Protein AF-A0A7L3Q9Q1-F1 (afdb_monomer)

Structure (mmCIF, N/CA/C/O backbone):
data_AF-A0A7L3Q9Q1-F1
#
_entry.id   AF-A0A7L3Q9Q1-F1
#
loop_
_atom_site.group_PDB
_atom_site.id
_atom_site.type_symbol
_atom_site.label_atom_id
_atom_site.label_alt_id
_atom_site.label_comp_id
_atom_site.label_asym_id
_atom_site.label_entity_id
_atom_site.label_seq_id
_atom_site.pdbx_PDB_ins_code
_atom_site.Cartn_x
_atom_site.Cartn_y
_atom_site.Cartn_z
_atom_site.occupancy
_atom_site.B_iso_or_equiv
_atom_site.auth_seq_id
_atom_site.auth_comp_id
_atom_site.auth_asym_id
_atom_site.auth_atom_id
_atom_site.pdbx_PDB_model_num
ATOM 1 N N . GLU A 1 1 ? 3.505 -30.469 -22.633 1.00 54.91 1 GLU A N 1
ATOM 2 C CA . GLU A 1 1 ? 4.576 -30.545 -21.619 1.00 54.91 1 GLU A CA 1
ATOM 3 C C . GLU A 1 1 ? 4.501 -29.320 -20.709 1.00 54.91 1 GLU A C 1
ATOM 5 O O . GLU A 1 1 ? 3.662 -29.384 -19.833 1.00 54.91 1 GLU A O 1
ATOM 10 N N . GLU A 1 2 ? 5.172 -28.181 -20.941 1.00 52.34 2 GLU A N 1
ATOM 11 C CA . GLU A 1 2 ? 5.102 -27.039 -19.983 1.00 52.34 2 GL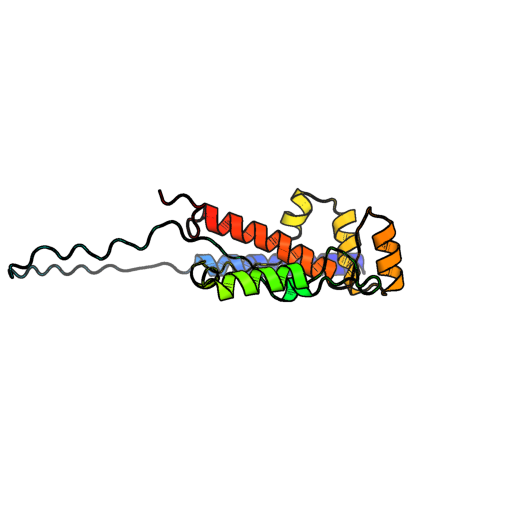U A CA 1
ATOM 12 C C . GLU A 1 2 ? 3.696 -26.405 -19.817 1.00 52.34 2 GLU A C 1
ATOM 14 O O . GLU A 1 2 ? 3.307 -26.066 -18.708 1.00 52.34 2 GLU A O 1
ATOM 19 N N . GLU A 1 3 ? 2.895 -26.280 -20.886 1.00 52.38 3 GLU A N 1
ATOM 20 C CA . GLU A 1 3 ? 1.507 -25.765 -20.787 1.00 52.38 3 GLU A CA 1
ATOM 21 C C . GLU A 1 3 ? 0.514 -26.781 -20.187 1.00 52.38 3 GLU A C 1
ATOM 23 O O . GLU A 1 3 ? -0.592 -26.405 -19.811 1.00 52.38 3 GLU A O 1
ATOM 28 N N . GLU A 1 4 ? 0.879 -28.065 -20.134 1.00 55.25 4 GLU A N 1
ATOM 29 C CA . GLU A 1 4 ? 0.049 -29.103 -19.505 1.00 55.25 4 GLU A CA 1
ATOM 30 C C . GLU A 1 4 ? 0.346 -29.191 -18.003 1.00 55.25 4 GLU A C 1
ATOM 32 O O . GLU A 1 4 ? -0.592 -29.332 -17.230 1.00 55.25 4 GLU A O 1
ATOM 37 N N . GLU A 1 5 ? 1.606 -29.002 -17.589 1.00 54.69 5 GLU A N 1
ATOM 38 C CA . GLU A 1 5 ? 1.981 -28.902 -16.169 1.00 54.69 5 GLU A CA 1
ATOM 39 C C . GLU A 1 5 ? 1.351 -27.673 -15.489 1.00 54.69 5 GLU A C 1
ATOM 41 O O . GLU A 1 5 ? 0.807 -27.804 -14.399 1.00 54.69 5 GLU A O 1
ATOM 46 N N . GLU A 1 6 ? 1.326 -26.499 -16.142 1.00 56.25 6 GLU A N 1
ATOM 47 C CA . GLU A 1 6 ? 0.651 -25.311 -15.575 1.00 56.25 6 GLU A CA 1
ATOM 48 C C . GLU A 1 6 ? -0.871 -25.512 -15.421 1.00 56.25 6 GLU A C 1
ATOM 50 O O . GLU A 1 6 ? -1.484 -24.936 -14.526 1.00 56.25 6 GLU A O 1
ATOM 55 N N . ALA A 1 7 ? -1.495 -26.324 -16.280 1.00 60.50 7 ALA A N 1
ATOM 56 C CA . ALA A 1 7 ? -2.927 -26.611 -16.199 1.00 60.50 7 ALA A CA 1
ATOM 57 C C . ALA A 1 7 ? -3.266 -27.658 -15.123 1.00 60.50 7 ALA A C 1
ATOM 59 O O . ALA A 1 7 ? -4.372 -27.630 -14.585 1.00 60.50 7 ALA A O 1
ATOM 60 N N . GLU A 1 8 ? -2.340 -28.573 -14.824 1.00 62.03 8 GLU A N 1
ATOM 61 C CA . GLU A 1 8 ? -2.473 -29.531 -13.723 1.00 62.03 8 GLU A CA 1
ATOM 62 C C . GLU A 1 8 ? -2.277 -28.840 -12.363 1.00 62.03 8 GLU A C 1
ATOM 64 O O . GLU A 1 8 ? -3.083 -29.064 -11.464 1.00 62.03 8 GLU A O 1
ATOM 69 N N . GLU A 1 9 ? -1.310 -27.921 -12.237 1.00 59.72 9 GLU A N 1
ATOM 70 C CA . GLU A 1 9 ? -1.117 -27.133 -11.007 1.00 59.72 9 GLU A CA 1
ATOM 71 C C . GLU A 1 9 ? -2.324 -26.224 -10.693 1.00 59.72 9 GLU A C 1
ATOM 73 O O . GLU A 1 9 ? -2.758 -26.165 -9.544 1.00 59.72 9 GLU A O 1
ATOM 78 N N . GLU A 1 10 ? -2.927 -25.560 -11.694 1.00 62.44 10 GLU A N 1
ATOM 79 C CA . GLU A 1 10 ? -4.137 -24.746 -11.460 1.00 62.44 10 GLU A CA 1
ATOM 80 C C . GLU A 1 10 ? -5.362 -25.598 -11.069 1.00 62.44 10 GLU A C 1
ATOM 82 O O . GLU A 1 10 ? -6.242 -25.109 -10.361 1.00 62.44 10 GLU A O 1
ATOM 87 N N . ALA A 1 11 ? -5.432 -26.864 -11.495 1.00 64.44 11 ALA A N 1
ATOM 88 C CA . ALA A 1 11 ? -6.526 -27.765 -11.129 1.00 64.44 11 ALA A CA 1
ATOM 89 C C . ALA A 1 11 ? -6.383 -28.315 -9.699 1.00 64.44 11 ALA A C 1
ATOM 91 O O . ALA A 1 11 ? -7.389 -28.452 -9.004 1.00 64.44 11 ALA A O 1
ATOM 92 N N . GLU A 1 12 ? -5.154 -28.593 -9.251 1.00 64.25 12 GLU A N 1
ATOM 93 C CA . GLU A 1 12 ? -4.881 -29.014 -7.870 1.00 64.25 12 GLU A CA 1
ATOM 94 C C . GLU A 1 12 ? -5.157 -27.878 -6.866 1.00 64.25 12 GLU A C 1
ATOM 96 O O . GLU A 1 12 ? -5.745 -28.125 -5.812 1.00 64.25 12 GLU A O 1
ATOM 101 N N . GLU A 1 13 ? -4.830 -26.622 -7.210 1.00 60.69 13 GLU A N 1
ATOM 102 C CA . GLU A 1 13 ? -5.155 -25.458 -6.366 1.00 60.69 13 GLU A CA 1
ATOM 103 C C . GLU A 1 13 ? -6.677 -25.216 -6.246 1.00 60.69 13 GLU A C 1
ATOM 105 O O . GLU A 1 13 ? -7.153 -24.832 -5.175 1.00 60.69 13 GLU A O 1
ATOM 110 N N . GLU A 1 14 ? -7.464 -25.464 -7.305 1.00 65.00 14 GLU A N 1
ATOM 111 C CA . GLU A 1 14 ? -8.933 -25.339 -7.251 1.00 65.00 14 GLU A CA 1
ATOM 112 C C . GLU A 1 14 ? -9.607 -26.457 -6.426 1.00 65.00 14 GLU A C 1
ATOM 114 O O . GLU A 1 14 ? -10.646 -26.205 -5.807 1.00 65.00 14 GLU A O 1
ATOM 119 N N . GLU A 1 15 ? -9.043 -27.673 -6.382 1.00 63.41 15 GLU A N 1
ATOM 120 C CA . GLU A 1 15 ? -9.563 -28.762 -5.536 1.00 63.41 15 GLU A CA 1
ATOM 121 C C . GLU A 1 15 ? -9.271 -28.530 -4.042 1.00 63.41 15 GLU A C 1
ATOM 123 O O . GLU A 1 15 ? -10.173 -28.724 -3.223 1.00 63.41 15 GLU A O 1
ATOM 128 N N . GLU A 1 16 ? -8.076 -28.045 -3.674 1.00 58.22 16 GLU A N 1
ATOM 129 C CA . GLU A 1 16 ? -7.751 -27.738 -2.268 1.00 58.22 16 GLU A CA 1
ATOM 130 C C . GLU A 1 16 ? -8.627 -26.605 -1.695 1.00 58.22 16 GLU A C 1
ATOM 132 O O . GLU A 1 16 ? -9.096 -26.707 -0.557 1.00 58.22 16 GLU A O 1
ATOM 137 N N . GLU A 1 17 ? -8.919 -25.550 -2.475 1.00 56.47 17 GLU A N 1
ATOM 138 C CA . GLU A 1 17 ? -9.818 -24.470 -2.028 1.00 56.47 17 GLU A CA 1
ATOM 139 C C . GLU A 1 17 ? -11.265 -24.966 -1.812 1.00 56.47 17 GLU A C 1
ATOM 141 O O . GLU A 1 17 ? -11.968 -24.462 -0.932 1.00 56.47 17 GLU A O 1
ATOM 146 N N . ALA A 1 18 ? -11.719 -25.974 -2.566 1.00 58.91 18 ALA A N 1
ATOM 147 C CA . ALA A 1 18 ? -13.069 -26.525 -2.435 1.00 58.91 18 ALA A CA 1
ATOM 148 C C . ALA A 1 18 ? -13.242 -27.427 -1.197 1.00 58.91 18 ALA A C 1
ATOM 150 O O . ALA A 1 18 ? -14.331 -27.464 -0.613 1.00 58.91 18 ALA A O 1
ATOM 151 N N . GLU A 1 19 ? -12.193 -28.142 -0.779 1.00 57.75 19 GLU A N 1
ATOM 152 C CA . GLU A 1 19 ? -12.223 -28.976 0.430 1.00 57.75 19 GLU A CA 1
ATOM 153 C C . GLU A 1 19 ? -12.215 -28.129 1.716 1.00 57.75 19 GLU A C 1
ATOM 155 O O . GLU A 1 19 ? -12.945 -28.443 2.661 1.00 57.75 19 GLU A O 1
ATOM 160 N N . GLU A 1 20 ? -11.482 -27.008 1.741 1.00 55.03 20 GLU A N 1
ATOM 161 C CA . GLU A 1 20 ? -11.424 -26.112 2.909 1.00 55.03 20 GLU A CA 1
ATOM 162 C C . GLU A 1 20 ? -12.766 -25.385 3.157 1.00 55.03 20 GLU A C 1
ATOM 164 O O . GLU A 1 20 ? -13.171 -25.192 4.308 1.00 55.03 20 GLU A O 1
ATOM 169 N N . GLU A 1 21 ? -13.513 -25.040 2.097 1.00 55.50 21 GLU A N 1
ATOM 170 C CA . GLU A 1 21 ? -14.856 -24.450 2.227 1.00 55.50 21 GLU A CA 1
ATOM 171 C C . GLU A 1 21 ? -15.916 -25.465 2.700 1.00 55.50 21 GLU A C 1
ATOM 173 O O . GLU A 1 21 ? -16.872 -25.082 3.378 1.00 55.50 21 GLU A O 1
ATOM 178 N N . ALA A 1 22 ? -15.743 -26.762 2.416 1.00 52.84 22 ALA A N 1
ATOM 179 C CA . ALA A 1 22 ? -16.680 -27.805 2.838 1.00 52.84 22 ALA A CA 1
ATOM 180 C C . ALA A 1 22 ? -16.571 -28.144 4.338 1.00 52.84 22 ALA A C 1
ATOM 182 O O . ALA A 1 22 ? -17.584 -28.447 4.974 1.00 52.84 22 ALA A O 1
ATOM 183 N N . GLU A 1 23 ? -15.373 -28.062 4.930 1.00 53.94 23 GLU A N 1
ATOM 184 C CA . GLU A 1 23 ? -15.179 -28.333 6.364 1.00 53.94 23 GLU A CA 1
ATOM 185 C C . GLU A 1 23 ? -15.664 -27.188 7.273 1.00 53.94 23 GLU A C 1
ATOM 187 O O . GLU A 1 23 ? -16.008 -27.420 8.436 1.00 53.94 23 GLU A O 1
ATOM 192 N N . ALA A 1 24 ? -15.766 -25.960 6.753 1.00 52.44 24 ALA A N 1
ATOM 193 C CA . ALA A 1 24 ? -16.231 -24.796 7.513 1.00 52.44 24 ALA A CA 1
ATOM 194 C C . ALA A 1 24 ? -17.754 -24.782 7.771 1.00 52.44 24 ALA A C 1
ATOM 196 O O . ALA A 1 24 ? -18.213 -24.139 8.717 1.00 52.44 24 ALA A O 1
ATOM 197 N N . GLU A 1 25 ? -18.538 -25.506 6.968 1.00 50.94 25 GLU A N 1
ATOM 198 C CA . GLU A 1 25 ? -20.011 -25.505 7.013 1.00 50.94 25 GLU A CA 1
ATOM 199 C C . GLU A 1 25 ? -20.600 -26.600 7.936 1.00 50.94 25 GLU A C 1
ATOM 201 O O . GLU A 1 25 ? -21.803 -26.619 8.187 1.00 50.94 25 GLU A O 1
ATOM 206 N N . ALA A 1 26 ? -19.779 -27.506 8.486 1.00 47.81 26 ALA A N 1
ATOM 207 C CA . ALA A 1 26 ? -20.247 -28.689 9.228 1.00 47.81 26 ALA A CA 1
ATOM 208 C C . ALA A 1 26 ? -20.350 -28.521 10.764 1.00 47.81 26 ALA A C 1
ATOM 210 O O . ALA A 1 26 ? -20.582 -29.496 11.480 1.00 47.81 26 ALA A O 1
ATOM 211 N N . GLY A 1 27 ? -20.155 -27.313 11.300 1.00 44.53 27 GLY A N 1
ATOM 212 C CA . GLY A 1 27 ? -19.973 -27.079 12.739 1.00 44.53 27 GLY A CA 1
ATOM 213 C C . GLY A 1 27 ? -21.105 -26.336 13.450 1.00 44.53 27 GLY A C 1
ATOM 214 O O . GLY A 1 27 ? -20.824 -25.329 14.095 1.00 44.53 27 GLY A O 1
ATOM 215 N N . VAL A 1 28 ? -22.359 -26.791 13.363 1.00 48.16 28 VAL A N 1
ATOM 216 C CA . VAL A 1 28 ? -23.460 -26.273 14.204 1.00 48.16 28 VAL A CA 1
ATOM 217 C C . VAL A 1 28 ? -24.454 -27.392 14.506 1.00 48.16 28 VAL A C 1
ATOM 219 O O . VAL A 1 28 ? -25.124 -27.777 13.566 1.00 48.16 28 VAL A O 1
ATOM 222 N N . GLU A 1 29 ? -24.562 -27.853 15.764 1.00 42.81 29 GLU A N 1
ATOM 223 C CA . GLU A 1 29 ? -25.765 -28.447 16.414 1.00 42.81 29 GLU A CA 1
ATOM 224 C C . GLU A 1 29 ? -25.537 -28.476 17.960 1.00 42.81 29 GLU A C 1
ATOM 226 O O . GLU A 1 29 ? -24.513 -28.998 18.401 1.00 42.81 29 GLU A O 1
ATOM 231 N N . GLU A 1 30 ? -26.296 -27.689 18.756 1.00 44.94 30 GLU A N 1
ATOM 232 C CA . GLU A 1 30 ? -27.362 -28.091 19.737 1.00 44.94 30 GLU A CA 1
ATOM 233 C C . GLU A 1 30 ? -26.798 -28.043 21.206 1.00 44.94 30 GLU A C 1
ATOM 235 O O . GLU A 1 30 ? -25.601 -28.250 21.382 1.00 44.94 30 GLU A O 1
ATOM 240 N N . GLU A 1 31 ? -27.448 -27.673 22.328 1.00 37.41 31 GLU A N 1
ATOM 241 C CA . GLU A 1 31 ? -28.850 -27.654 22.801 1.00 37.41 31 GLU A CA 1
ATOM 242 C C . GLU A 1 31 ? -29.084 -26.560 23.888 1.00 37.41 31 GLU A C 1
ATOM 244 O O . GLU A 1 31 ? -28.149 -26.097 24.552 1.00 37.41 31 GLU A O 1
ATOM 249 N N . ASP A 1 32 ? -30.361 -26.201 24.071 1.00 38.47 32 ASP A N 1
ATOM 250 C CA . ASP A 1 32 ? -30.972 -25.386 25.135 1.00 38.47 32 ASP A CA 1
ATOM 251 C C . ASP A 1 32 ? -30.984 -26.073 26.520 1.00 38.47 32 ASP A C 1
ATOM 253 O O . ASP A 1 32 ? -31.128 -27.287 26.598 1.00 38.47 32 ASP A O 1
ATOM 257 N N . GLU A 1 33 ? -30.984 -25.297 27.615 1.00 37.56 33 GLU A N 1
ATOM 258 C CA . GLU A 1 33 ? -31.681 -25.665 28.865 1.00 37.56 33 GLU A CA 1
ATOM 259 C C . GLU A 1 33 ? -32.013 -24.396 29.686 1.00 37.56 33 GLU A C 1
ATOM 261 O O . GLU A 1 33 ? -31.139 -23.605 30.052 1.00 37.56 33 GLU A O 1
ATOM 266 N N . GLU A 1 34 ? -33.313 -24.183 29.903 1.00 42.31 34 GLU A N 1
ATOM 267 C CA . GLU A 1 34 ? -33.919 -23.136 30.731 1.00 42.31 34 GLU A CA 1
ATOM 268 C C . GLU A 1 34 ? -33.867 -23.543 32.213 1.00 42.31 34 GLU A C 1
ATOM 270 O O . GLU A 1 34 ? -34.187 -24.683 32.536 1.00 42.31 34 GLU A O 1
ATOM 275 N N . ASP A 1 35 ? -33.568 -22.608 33.119 1.00 31.91 35 ASP A N 1
ATOM 276 C CA . ASP A 1 35 ? -33.953 -22.736 34.529 1.00 31.91 35 ASP A CA 1
ATOM 277 C C . ASP A 1 35 ? -34.412 -21.369 35.061 1.00 31.91 35 ASP A C 1
ATOM 279 O O . ASP A 1 35 ? -33.643 -20.409 35.187 1.00 31.91 35 ASP A O 1
ATOM 283 N N . GLU A 1 36 ? -35.715 -21.291 35.325 1.00 46.56 36 GLU A N 1
ATOM 284 C CA . GLU A 1 36 ? -36.396 -20.208 36.025 1.00 46.56 36 GLU A CA 1
ATOM 285 C C . GLU A 1 36 ? -36.238 -20.410 37.540 1.00 46.56 36 GLU A C 1
ATOM 287 O O . GLU A 1 36 ? -36.781 -21.366 38.085 1.00 46.56 36 GLU A O 1
ATOM 292 N N . GLU A 1 37 ? -35.605 -19.476 38.255 1.00 40.47 37 GLU A N 1
ATOM 293 C CA . GLU A 1 37 ? -35.893 -19.285 39.684 1.00 40.47 37 GLU A CA 1
ATOM 294 C C . GLU A 1 37 ? -36.004 -17.791 40.031 1.00 40.47 37 GLU A C 1
ATOM 296 O O . GLU A 1 37 ? -35.035 -17.029 40.002 1.00 40.47 37 GLU A O 1
ATOM 301 N N . GLU A 1 38 ? -37.227 -17.374 40.374 1.00 45.38 38 GLU A N 1
ATOM 302 C CA . GLU A 1 38 ? -37.538 -16.100 41.022 1.00 45.38 38 GLU A CA 1
ATOM 303 C C . GLU A 1 38 ? -37.196 -16.170 42.521 1.00 45.38 38 GLU A C 1
ATOM 305 O O . GLU A 1 38 ? -37.719 -17.024 43.238 1.00 45.38 38 GLU A O 1
ATOM 310 N N . LEU A 1 39 ? -36.408 -15.217 43.035 1.00 40.84 39 LEU A N 1
ATOM 311 C CA . LEU A 1 39 ? -36.375 -14.905 44.468 1.00 40.84 39 LEU A CA 1
ATOM 312 C C . LEU A 1 39 ? -36.404 -13.391 44.716 1.00 40.84 39 LEU A C 1
ATOM 314 O O . LEU A 1 39 ? -35.680 -12.601 44.112 1.00 40.84 39 LEU A O 1
ATOM 318 N N . GLU A 1 40 ? -37.299 -13.019 45.625 1.00 43.06 40 GLU A N 1
ATOM 319 C CA . GLU A 1 40 ? -37.734 -11.672 45.979 1.00 43.06 40 GLU A CA 1
ATOM 320 C C . GLU A 1 40 ? -36.670 -10.839 46.732 1.00 43.06 40 GLU A C 1
ATOM 322 O O . GLU A 1 40 ? -36.051 -11.313 47.680 1.00 43.06 40 GLU A O 1
ATOM 327 N N . GLY A 1 41 ? -36.583 -9.544 46.392 1.00 39.03 41 GLY A N 1
ATOM 328 C CA . GLY A 1 41 ? -36.437 -8.434 47.348 1.00 39.03 41 GLY A CA 1
ATOM 329 C C . GLY A 1 41 ? -35.044 -8.037 47.869 1.00 39.03 41 GLY A C 1
ATOM 330 O O . GLY A 1 41 ? -34.564 -8.600 48.843 1.00 39.03 41 GLY A O 1
ATOM 331 N N . ASP A 1 42 ? -34.514 -6.907 47.380 1.00 35.16 42 ASP A N 1
ATOM 332 C CA . ASP A 1 42 ? -33.993 -5.841 48.258 1.00 35.16 42 ASP A CA 1
ATOM 333 C C . ASP A 1 42 ? -34.055 -4.471 47.548 1.00 35.16 42 ASP A C 1
ATOM 335 O O . ASP A 1 42 ? -33.843 -4.349 46.341 1.00 35.16 42 ASP A O 1
ATOM 339 N N . GLY A 1 43 ? -34.423 -3.431 48.292 1.00 44.81 43 GLY A N 1
ATOM 340 C CA . GLY A 1 43 ? -34.764 -2.103 47.787 1.00 44.81 43 GLY A CA 1
ATOM 341 C C . GLY A 1 43 ? -33.555 -1.227 47.464 1.00 44.81 43 GLY A C 1
ATOM 342 O O . GLY A 1 43 ? -33.307 -0.248 48.168 1.00 44.81 43 GLY A O 1
ATOM 343 N N . ASN A 1 44 ? -32.860 -1.510 46.363 1.00 47.50 44 ASN A N 1
ATOM 344 C CA . ASN A 1 44 ? -31.900 -0.586 45.752 1.00 47.50 44 ASN A CA 1
ATOM 345 C C . ASN A 1 44 ? -32.509 -0.015 44.450 1.00 47.50 44 ASN A C 1
ATOM 347 O O . ASN A 1 44 ? -33.091 -0.789 43.685 1.00 47.50 44 ASN A O 1
ATOM 351 N N . PRO A 1 45 ? -32.449 1.306 44.162 1.00 54.38 45 PRO A N 1
ATOM 352 C CA . PRO A 1 45 ? -32.806 1.814 42.835 1.00 54.38 45 PRO A CA 1
ATOM 353 C C . PRO A 1 45 ? -32.035 1.026 41.769 1.00 54.38 45 PRO A C 1
ATOM 355 O O . PRO A 1 45 ? -30.874 0.698 42.017 1.00 54.38 45 PRO A O 1
ATOM 358 N N . PRO A 1 46 ? -32.645 0.706 40.611 1.00 50.91 46 PRO A N 1
ATOM 359 C CA . PRO A 1 46 ? -31.958 -0.047 39.575 1.00 50.91 46 PRO A CA 1
ATOM 360 C C . PRO A 1 46 ? -30.685 0.711 39.213 1.00 50.91 46 PRO A C 1
ATOM 362 O O . PRO A 1 46 ? -30.744 1.818 38.672 1.00 50.91 46 PRO A O 1
ATOM 365 N N . GLU A 1 47 ? -29.537 0.129 39.557 1.00 56.28 47 GLU A N 1
ATOM 366 C CA . GLU A 1 47 ? -28.273 0.488 38.942 1.00 56.28 47 GLU A CA 1
ATOM 367 C C . GLU A 1 47 ? -28.488 0.211 37.463 1.00 56.28 47 GLU A C 1
ATOM 369 O O . GLU A 1 47 ? -28.538 -0.936 37.020 1.00 56.28 47 GLU A O 1
ATOM 374 N N . THR A 1 48 ? -28.750 1.272 36.704 1.00 56.88 48 THR A N 1
ATOM 375 C CA . THR A 1 48 ? -28.785 1.184 35.253 1.00 56.88 48 THR A CA 1
ATOM 376 C C . THR A 1 48 ? -27.494 0.483 34.846 1.00 56.88 48 THR A C 1
ATOM 378 O O . THR A 1 48 ? -26.430 0.961 35.266 1.00 56.88 48 THR A O 1
ATOM 381 N N . PRO A 1 49 ? -27.551 -0.628 34.084 1.00 69.56 49 PRO A N 1
ATOM 382 C CA . PRO A 1 49 ? -26.337 -1.236 33.570 1.00 69.56 49 PRO A CA 1
ATOM 383 C C . PRO A 1 49 ? -25.504 -0.124 32.931 1.00 69.56 49 PRO A C 1
ATOM 385 O O . PRO A 1 49 ? -26.102 0.763 32.306 1.00 69.56 49 PRO A O 1
ATOM 388 N N . PRO A 1 50 ? -24.171 -0.110 33.124 1.00 60.38 50 PRO A N 1
ATOM 389 C CA . PRO A 1 50 ? -23.333 0.905 32.507 1.00 60.38 50 PRO A CA 1
ATOM 390 C C . PRO A 1 50 ? -23.718 0.964 31.035 1.00 60.38 50 PRO A C 1
ATOM 392 O O . PRO A 1 50 ? -23.719 -0.074 30.364 1.00 60.38 50 PRO A O 1
ATOM 395 N N . GLU A 1 51 ? -24.145 2.145 30.574 1.00 50.97 51 GLU A N 1
ATOM 396 C CA . GLU A 1 51 ? -24.543 2.324 29.182 1.00 50.97 51 GLU A CA 1
ATOM 397 C C . GLU A 1 51 ? -23.472 1.678 28.299 1.00 50.97 51 GLU A C 1
ATOM 399 O O . GLU A 1 51 ? -22.273 1.862 28.565 1.00 50.97 51 GLU A O 1
ATOM 404 N N . PRO A 1 52 ? -23.865 0.876 27.289 1.00 57.16 52 PRO A N 1
ATOM 405 C CA . PRO A 1 52 ? -22.892 0.253 26.415 1.00 57.16 52 PRO A CA 1
ATOM 406 C C . PRO A 1 52 ? -21.973 1.360 25.889 1.00 57.16 52 PRO A C 1
ATOM 408 O O . PRO A 1 52 ? -22.474 2.419 25.495 1.00 57.16 52 PRO A O 1
ATOM 411 N N . PRO A 1 53 ? -20.643 1.155 25.911 1.00 53.03 53 PRO A N 1
ATOM 412 C CA . PRO A 1 53 ? -19.700 2.188 25.515 1.00 53.03 53 PRO A CA 1
ATOM 413 C C . PRO A 1 53 ? -20.107 2.740 24.144 1.00 53.03 53 PRO A C 1
ATOM 415 O O . PRO A 1 53 ? -20.582 1.964 23.306 1.00 53.03 53 PRO A O 1
ATOM 418 N N . PRO A 1 54 ? -19.954 4.058 23.912 1.00 54.94 54 PRO A N 1
ATOM 419 C CA . PRO A 1 54 ? -20.519 4.727 22.749 1.00 54.94 54 PRO A CA 1
ATOM 420 C C . PRO A 1 54 ? -20.200 3.947 21.473 1.00 54.94 54 PRO A C 1
ATOM 422 O O . PRO A 1 54 ? -19.046 3.610 21.197 1.00 54.94 54 PRO A O 1
ATOM 425 N N . ARG A 1 55 ? -21.259 3.644 20.715 1.00 58.03 55 ARG A N 1
ATOM 426 C CA . ARG A 1 55 ? -21.286 2.726 19.560 1.00 58.03 55 ARG A CA 1
ATOM 427 C C . ARG A 1 55 ? -20.452 3.196 18.357 1.00 58.03 55 ARG A C 1
ATOM 429 O O . ARG A 1 55 ? -20.397 2.525 17.335 1.00 58.03 55 ARG A O 1
ATOM 436 N N . SER A 1 56 ? -19.775 4.333 18.472 1.00 61.09 56 SER A N 1
ATOM 437 C CA . SER A 1 56 ? -18.905 4.928 17.462 1.00 61.09 56 SER A CA 1
ATOM 438 C C . SER A 1 56 ? -17.435 4.702 17.825 1.00 61.09 56 SER A C 1
ATOM 440 O O . SER 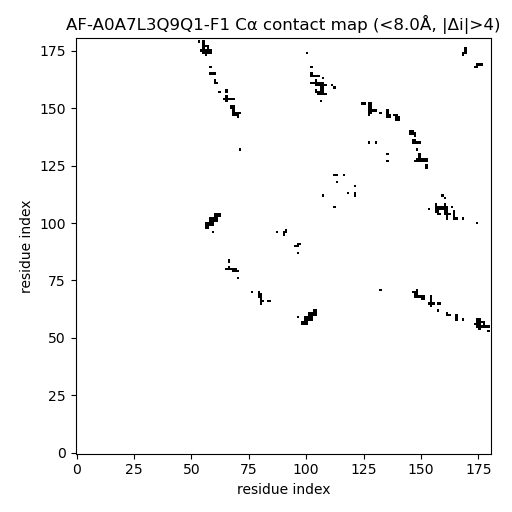A 1 56 ? -16.747 5.600 18.317 1.00 61.09 56 SER A O 1
ATOM 442 N N . ARG A 1 57 ? -16.936 3.483 17.599 1.00 80.56 57 ARG A N 1
ATOM 443 C CA . ARG A 1 57 ? -15.491 3.211 17.639 1.00 80.56 57 ARG A CA 1
ATOM 444 C C . ARG A 1 57 ? -14.879 3.651 16.317 1.00 80.56 57 ARG A C 1
ATOM 446 O O . ARG A 1 57 ? -15.397 3.281 15.275 1.00 80.56 57 ARG A O 1
ATOM 453 N N . VAL A 1 58 ? -13.793 4.421 16.353 1.00 91.19 58 VAL A N 1
ATOM 454 C CA . VAL A 1 58 ? -13.013 4.781 15.156 1.00 91.19 58 VAL A CA 1
ATOM 455 C C . VAL A 1 58 ? -12.033 3.651 14.854 1.00 91.19 58 VAL A C 1
ATOM 457 O O . VAL A 1 58 ? -11.345 3.184 15.757 1.00 91.19 58 VAL A O 1
ATOM 460 N N . GLY A 1 59 ? -11.957 3.209 13.602 1.00 93.31 59 GLY A N 1
ATOM 461 C CA . GLY A 1 59 ? -11.012 2.186 13.161 1.00 93.31 59 GLY A CA 1
ATOM 462 C C . GLY A 1 59 ? -9.645 2.792 12.853 1.00 93.31 59 GLY A C 1
ATOM 463 O O . GLY A 1 59 ? -9.564 3.849 12.229 1.00 93.31 59 GLY A O 1
ATOM 464 N N . LEU A 1 60 ? -8.568 2.122 13.259 1.00 95.50 60 LEU A N 1
ATOM 465 C CA . LEU A 1 60 ? -7.198 2.491 12.909 1.00 95.50 60 LEU A CA 1
ATOM 466 C C . LEU A 1 60 ? -6.544 1.360 12.117 1.00 95.50 60 LEU A C 1
ATOM 468 O O . LEU A 1 60 ? -6.275 0.289 12.658 1.00 95.50 60 LEU A O 1
ATOM 472 N N . VAL A 1 61 ? -6.262 1.625 10.842 1.00 96.69 61 VAL A N 1
ATOM 473 C CA . VAL A 1 61 ? -5.499 0.728 9.968 1.00 96.69 61 VAL A CA 1
ATOM 474 C C . VAL A 1 61 ? -4.055 1.195 9.920 1.00 96.69 61 VAL A C 1
ATOM 476 O O . VAL A 1 61 ? -3.775 2.333 9.545 1.00 96.69 61 VAL A O 1
ATOM 479 N N . TYR A 1 62 ? -3.136 0.305 10.270 1.00 96.06 62 TYR A N 1
ATOM 480 C CA . TYR A 1 62 ? -1.703 0.546 10.171 1.00 96.06 62 TYR A CA 1
ATOM 481 C C . TYR A 1 62 ? -0.951 -0.787 10.128 1.00 96.06 62 TYR A C 1
ATOM 483 O O . TYR A 1 62 ? -1.329 -1.736 10.813 1.00 96.06 62 TYR A O 1
ATOM 491 N N . ASP A 1 63 ? 0.127 -0.842 9.347 1.00 96.44 63 ASP A N 1
ATOM 492 C CA . ASP A 1 63 ? 1.091 -1.943 9.353 1.00 96.44 63 ASP A CA 1
ATOM 493 C C . ASP A 1 63 ? 2.502 -1.371 9.154 1.00 96.44 63 ASP A C 1
ATOM 495 O O . ASP A 1 63 ? 2.707 -0.618 8.197 1.00 96.44 63 ASP A O 1
ATOM 499 N N . PRO A 1 64 ? 3.482 -1.716 10.011 1.00 95.75 64 PRO A N 1
ATOM 500 C CA . PRO A 1 64 ? 4.856 -1.228 9.885 1.00 95.75 64 PRO A CA 1
ATOM 501 C C . PRO A 1 64 ? 5.497 -1.489 8.517 1.00 95.75 64 PRO A C 1
ATOM 503 O O . PRO A 1 64 ? 6.318 -0.693 8.067 1.00 95.75 64 PRO A O 1
ATOM 506 N N . ARG A 1 65 ? 5.098 -2.554 7.809 1.00 96.56 65 ARG A N 1
ATOM 507 C CA . ARG A 1 65 ? 5.602 -2.867 6.461 1.00 96.56 65 ARG A CA 1
ATOM 508 C C . ARG A 1 65 ? 5.237 -1.793 5.438 1.00 96.56 65 ARG A C 1
ATOM 510 O O . ARG A 1 65 ? 5.894 -1.680 4.409 1.00 96.56 65 ARG A O 1
ATOM 517 N N . MET A 1 66 ? 4.220 -0.964 5.694 1.00 95.88 66 MET A N 1
ATOM 518 C CA . MET A 1 66 ? 3.905 0.189 4.838 1.00 95.88 66 MET A CA 1
ATOM 519 C C . MET A 1 66 ? 5.038 1.234 4.829 1.00 95.88 66 MET A C 1
ATOM 521 O O . MET A 1 66 ? 5.156 1.993 3.872 1.00 95.88 66 MET A O 1
ATOM 525 N N . GLU A 1 67 ? 5.912 1.241 5.842 1.00 96.12 67 GLU A N 1
ATOM 526 C CA . GLU A 1 67 ? 7.078 2.131 5.942 1.00 96.12 67 GLU A CA 1
ATOM 527 C C . GLU A 1 67 ? 8.305 1.643 5.148 1.00 96.12 67 GLU A C 1
ATOM 529 O O . GLU A 1 67 ? 9.371 2.273 5.165 1.00 96.12 67 GLU A O 1
ATOM 534 N N . GLU A 1 68 ? 8.197 0.509 4.456 1.00 96.44 68 GLU A N 1
ATOM 535 C CA . GLU A 1 68 ? 9.270 -0.039 3.622 1.00 96.44 68 GLU A CA 1
ATOM 536 C C . GLU A 1 68 ? 9.304 0.574 2.212 1.00 96.44 68 GLU A C 1
ATOM 538 O O . GLU A 1 68 ? 10.291 0.416 1.486 1.00 96.44 68 GLU A O 1
ATOM 543 N N . HIS A 1 69 ? 8.278 1.343 1.826 1.00 95.88 69 HIS A N 1
ATOM 544 C CA . HIS A 1 69 ? 8.319 2.152 0.612 1.00 95.88 69 HIS A CA 1
ATOM 545 C C . HIS A 1 69 ? 9.212 3.379 0.830 1.00 95.88 69 HIS A C 1
ATOM 547 O O . HIS A 1 69 ? 8.814 4.336 1.489 1.00 95.88 69 HIS A O 1
ATOM 553 N N . ARG A 1 70 ? 10.454 3.328 0.329 1.00 93.75 70 ARG A N 1
ATOM 554 C CA . ARG A 1 70 ? 11.468 4.370 0.559 1.00 93.75 70 ARG A CA 1
ATOM 555 C C . ARG A 1 70 ? 12.137 4.799 -0.732 1.00 93.75 70 ARG A C 1
ATOM 557 O O . ARG A 1 70 ? 12.528 3.960 -1.543 1.00 93.75 70 ARG A O 1
ATOM 564 N N . ASN A 1 71 ? 12.342 6.100 -0.887 1.00 93.19 71 ASN A N 1
ATOM 565 C CA . ASN A 1 71 ? 13.140 6.626 -1.982 1.00 93.19 71 ASN A CA 1
ATOM 566 C C . ASN A 1 71 ? 14.634 6.413 -1.684 1.00 93.19 71 ASN A C 1
ATOM 568 O O . ASN A 1 71 ? 15.147 6.887 -0.673 1.00 93.19 71 ASN A O 1
ATOM 572 N N . THR A 1 72 ? 15.331 5.677 -2.552 1.00 88.38 72 THR A N 1
ATOM 573 C CA . THR A 1 72 ? 16.754 5.332 -2.377 1.00 88.38 72 THR A CA 1
ATOM 574 C C . THR A 1 72 ? 17.708 6.256 -3.133 1.00 88.38 72 THR A C 1
ATOM 576 O O . THR A 1 72 ? 18.921 6.117 -2.995 1.00 88.38 72 THR A O 1
ATOM 579 N N . TRP A 1 73 ? 17.193 7.199 -3.928 1.00 88.12 73 TRP A N 1
ATOM 580 C CA . TRP A 1 73 ? 18.005 8.087 -4.771 1.00 88.12 73 TRP A CA 1
ATOM 581 C C . TRP A 1 73 ? 17.752 9.581 -4.548 1.00 88.12 73 TRP A C 1
ATOM 583 O O . TRP A 1 73 ? 18.533 10.393 -5.038 1.00 88.12 73 TRP A O 1
ATOM 593 N N . ASP A 1 74 ? 16.688 9.947 -3.836 1.00 89.31 74 ASP A N 1
ATOM 594 C CA . ASP A 1 74 ? 16.383 11.317 -3.429 1.00 89.31 74 ASP A CA 1
ATOM 595 C C . ASP A 1 74 ? 15.875 11.330 -1.981 1.00 89.31 74 ASP A C 1
ATOM 597 O O . ASP A 1 74 ? 14.746 10.935 -1.688 1.00 89.31 74 ASP A O 1
ATOM 601 N N . SER A 1 75 ? 16.734 11.781 -1.067 1.00 87.00 75 SER A N 1
ATOM 602 C CA . SER A 1 75 ? 16.437 11.875 0.364 1.00 87.00 75 SER A CA 1
ATOM 603 C C . SER A 1 75 ? 15.577 13.084 0.735 1.00 87.00 75 SER A C 1
ATOM 605 O O . SER A 1 75 ? 15.107 13.164 1.869 1.00 87.00 75 SER A O 1
ATOM 607 N N . GLN A 1 76 ? 15.378 14.025 -0.191 1.00 88.69 76 GLN A N 1
ATOM 608 C CA . GLN A 1 76 ? 14.567 15.227 0.011 1.00 88.69 76 GLN A CA 1
ATOM 609 C C . GLN A 1 76 ? 13.164 15.083 -0.583 1.00 88.69 76 GLN A C 1
ATOM 611 O O . GLN A 1 76 ? 12.383 16.038 -0.564 1.00 88.69 76 GLN A O 1
ATOM 616 N N . HIS A 1 77 ? 12.832 13.895 -1.091 1.00 89.50 77 HIS A N 1
ATOM 617 C CA . HIS A 1 77 ? 11.526 13.616 -1.651 1.00 89.50 77 HIS A CA 1
ATOM 618 C C . HIS A 1 77 ? 10.422 13.865 -0.599 1.00 89.50 77 HIS A C 1
ATOM 620 O O . HIS A 1 77 ? 10.539 13.392 0.536 1.00 89.50 77 HIS A O 1
ATOM 626 N N . PRO A 1 78 ? 9.343 14.600 -0.939 1.00 90.25 78 PRO A N 1
ATOM 627 C CA . PRO A 1 78 ? 8.307 14.972 0.029 1.00 90.25 78 PRO A CA 1
ATOM 628 C C . PRO A 1 78 ? 7.528 13.765 0.563 1.00 90.25 78 PRO A C 1
ATOM 630 O O . PRO A 1 78 ? 7.001 13.805 1.672 1.00 90.25 78 PRO A O 1
ATOM 633 N N . GLU A 1 79 ? 7.444 12.697 -0.226 1.00 92.38 79 GLU A N 1
ATOM 634 C CA . GLU A 1 79 ? 6.885 11.411 0.185 1.00 92.38 79 GLU A CA 1
ATOM 635 C C . GLU A 1 79 ? 8.016 10.542 0.766 1.00 92.38 79 GLU A C 1
ATOM 637 O O . GLU A 1 79 ? 9.015 10.303 0.080 1.00 92.38 79 GLU A O 1
ATOM 642 N N . SER A 1 80 ? 7.872 10.138 2.034 1.00 93.56 80 SER A N 1
ATOM 643 C CA . SER A 1 80 ? 8.835 9.333 2.787 1.00 93.56 80 SER A CA 1
ATOM 644 C C . SER A 1 80 ? 8.140 8.533 3.905 1.00 93.56 80 SER A C 1
ATOM 646 O O . SER A 1 80 ? 7.102 8.974 4.417 1.00 93.56 80 SER A O 1
ATOM 648 N N . PRO A 1 81 ? 8.725 7.407 4.366 1.00 93.75 81 PRO A N 1
ATOM 649 C CA . PRO A 1 81 ? 8.170 6.575 5.444 1.00 93.75 81 PRO A CA 1
ATOM 650 C C . PRO A 1 81 ? 7.835 7.337 6.722 1.00 93.75 81 PRO A C 1
ATOM 652 O O . PRO A 1 81 ? 6.886 7.009 7.433 1.00 93.75 81 PRO A O 1
ATOM 655 N N . GLN A 1 82 ? 8.605 8.390 7.004 1.00 94.31 82 GLN A N 1
ATOM 656 C CA . GLN A 1 82 ? 8.435 9.224 8.183 1.00 94.31 82 GLN A CA 1
ATOM 657 C C . GLN A 1 82 ? 7.051 9.868 8.233 1.00 94.31 82 GLN A C 1
ATOM 659 O O . GLN A 1 82 ? 6.574 10.166 9.322 1.00 94.31 82 GLN A O 1
ATOM 664 N N . ARG A 1 83 ? 6.379 10.070 7.092 1.00 95.12 83 ARG A N 1
ATOM 665 C CA . ARG A 1 83 ? 5.002 10.576 7.076 1.00 95.12 83 ARG A CA 1
ATOM 666 C C . ARG A 1 83 ? 4.059 9.666 7.855 1.00 95.12 83 ARG A C 1
ATOM 668 O O . ARG A 1 83 ? 3.239 10.173 8.613 1.00 95.12 83 ARG A O 1
ATOM 675 N N . LEU A 1 84 ? 4.192 8.350 7.696 1.00 95.12 84 LEU A N 1
ATOM 676 C CA . LEU A 1 84 ? 3.339 7.387 8.381 1.00 95.12 8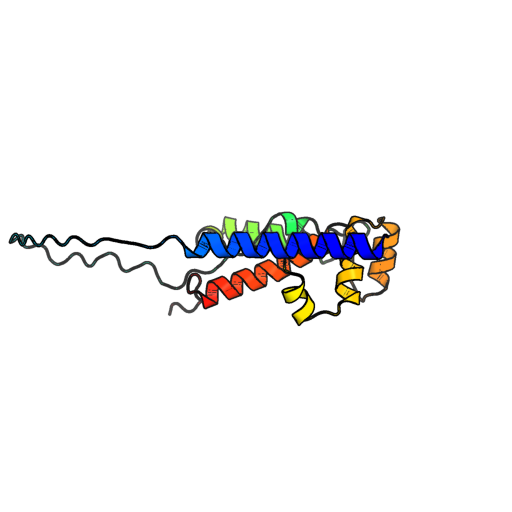4 LEU A CA 1
ATOM 677 C C . LEU A 1 84 ? 3.731 7.257 9.857 1.00 95.12 84 LEU A C 1
ATOM 679 O O . LEU A 1 84 ? 2.877 7.436 10.728 1.00 95.12 84 LEU A O 1
ATOM 683 N N . SER A 1 85 ? 5.022 7.060 10.145 1.00 94.88 85 SER A N 1
ATOM 684 C CA . SER A 1 85 ? 5.494 6.877 11.523 1.00 94.88 85 SER A CA 1
ATOM 685 C C . SER A 1 85 ? 5.240 8.101 12.403 1.00 94.88 85 SER A C 1
ATOM 687 O O . SER A 1 85 ? 4.803 7.960 13.543 1.00 94.88 85 SER A O 1
ATOM 689 N N . ARG A 1 86 ? 5.421 9.322 11.875 1.00 96.69 86 ARG A N 1
ATOM 690 C CA . ARG A 1 86 ? 5.141 10.574 12.603 1.00 96.69 86 ARG A CA 1
ATOM 691 C C . ARG A 1 86 ? 3.659 10.736 12.918 1.00 96.69 86 ARG A C 1
ATOM 693 O O . ARG A 1 86 ? 3.327 11.204 14.004 1.00 96.69 86 ARG A O 1
ATOM 700 N N . VAL A 1 87 ? 2.776 10.378 11.983 1.00 96.50 87 VAL A N 1
ATOM 701 C CA . VAL A 1 87 ? 1.325 10.432 12.210 1.00 96.50 87 VAL A CA 1
ATOM 702 C C . VAL A 1 87 ? 0.938 9.440 13.300 1.00 96.50 87 VAL A C 1
ATOM 704 O O . VAL A 1 87 ? 0.283 9.837 14.261 1.00 96.50 87 VAL A O 1
ATOM 707 N N . LEU A 1 88 ? 1.396 8.189 13.209 1.00 96.19 88 LEU A N 1
ATOM 708 C CA . LEU A 1 88 ? 1.105 7.181 14.226 1.00 96.19 88 LEU A CA 1
ATOM 709 C C . LEU A 1 88 ? 1.659 7.575 15.598 1.00 96.19 88 LEU A C 1
ATOM 711 O O . LEU A 1 88 ? 0.924 7.531 16.583 1.00 96.19 88 LEU A O 1
ATOM 715 N N . GLN A 1 89 ? 2.917 8.018 15.659 1.00 96.94 89 GLN A N 1
ATOM 716 C CA . GLN A 1 89 ? 3.536 8.505 16.889 1.00 96.94 89 GLN A CA 1
ATOM 717 C C . GLN A 1 89 ? 2.701 9.634 17.498 1.00 96.94 89 GLN A C 1
ATOM 719 O O . GLN A 1 89 ? 2.402 9.611 18.689 1.00 96.94 89 GLN A O 1
ATOM 724 N N . ARG A 1 90 ? 2.262 10.604 16.687 1.00 97.81 90 ARG A N 1
ATOM 725 C CA . ARG A 1 90 ? 1.455 11.715 17.190 1.00 97.81 90 ARG A CA 1
ATOM 726 C C . ARG A 1 90 ? 0.095 11.254 17.714 1.00 97.81 90 ARG A C 1
ATOM 728 O O . ARG A 1 90 ? -0.361 11.762 18.736 1.00 97.81 90 ARG A O 1
ATOM 735 N N . LEU A 1 91 ? -0.547 10.294 17.048 1.00 96.44 91 LEU A N 1
ATOM 736 C CA . LEU A 1 91 ? -1.790 9.684 17.530 1.00 96.44 91 LEU A CA 1
ATOM 737 C C . LEU A 1 91 ? -1.581 8.951 18.862 1.00 96.44 91 LEU A C 1
ATOM 739 O O . LEU A 1 91 ? -2.448 9.025 19.731 1.00 96.44 91 LEU A O 1
ATOM 743 N N . GLN A 1 92 ? -0.444 8.275 19.041 1.00 95.94 92 GLN A N 1
ATOM 744 C CA . GLN A 1 92 ? -0.084 7.596 20.289 1.00 95.94 92 GLN A CA 1
ATOM 745 C C . GLN A 1 92 ? 0.211 8.588 21.424 1.00 95.94 92 GLN A C 1
ATOM 747 O O . GLN A 1 92 ? -0.311 8.418 22.520 1.00 95.94 92 GLN A O 1
ATOM 752 N N . GLU A 1 93 ? 0.987 9.646 21.165 1.00 97.62 93 GLU A N 1
ATOM 753 C CA . GLU A 1 93 ? 1.288 10.712 22.138 1.00 97.62 93 GLU A CA 1
ATOM 754 C C . GLU A 1 93 ? 0.025 11.405 22.661 1.00 97.62 93 GLU A C 1
ATOM 756 O O . GLU A 1 93 ? -0.030 11.824 23.814 1.00 97.62 93 GLU A O 1
ATOM 761 N N . LEU A 1 94 ? -0.992 11.536 21.807 1.00 96.62 94 LEU A N 1
ATOM 762 C CA . LEU A 1 94 ? -2.282 12.129 22.153 1.00 96.62 94 LEU A CA 1
ATOM 763 C C . LEU A 1 94 ? -3.266 11.127 22.778 1.00 96.62 94 LEU A C 1
ATOM 765 O O . LEU A 1 94 ? -4.405 11.496 23.063 1.00 96.62 94 LEU A O 1
ATOM 769 N N . GLY A 1 95 ? -2.878 9.858 22.944 1.00 93.44 95 GLY A N 1
ATOM 770 C CA . GLY A 1 95 ? -3.765 8.800 23.432 1.00 93.44 95 GLY A CA 1
ATOM 771 C C . GLY A 1 95 ? -4.904 8.440 22.467 1.00 93.44 95 GLY A C 1
ATOM 772 O O . GLY A 1 95 ? -5.847 7.751 22.852 1.00 93.44 95 GLY A O 1
ATOM 773 N N . LEU A 1 96 ? -4.871 8.931 21.222 1.00 93.75 96 LEU A N 1
ATOM 774 C CA . LEU A 1 96 ? -5.918 8.699 20.223 1.00 93.75 96 LEU A CA 1
ATOM 775 C C . LEU A 1 96 ? -5.823 7.295 19.634 1.00 93.75 96 LEU A C 1
ATOM 777 O O . LEU A 1 96 ? -6.849 6.661 19.419 1.00 93.75 96 LEU A O 1
ATOM 781 N N . ALA A 1 97 ? -4.607 6.786 19.427 1.00 93.06 97 ALA A N 1
ATOM 782 C CA . ALA A 1 97 ? -4.407 5.443 18.888 1.00 93.06 97 ALA A CA 1
ATOM 783 C C . ALA A 1 97 ? -5.036 4.360 19.785 1.00 93.06 97 ALA A C 1
ATOM 785 O O . ALA A 1 97 ? -5.655 3.434 19.278 1.00 93.06 97 ALA A O 1
ATOM 786 N N . GLN A 1 98 ? -4.941 4.512 21.111 1.00 92.12 98 GLN A N 1
ATOM 787 C CA . GLN A 1 98 ? -5.495 3.581 22.103 1.00 92.12 98 GLN A CA 1
ATOM 788 C C . GLN A 1 98 ? -7.027 3.628 22.180 1.00 92.12 98 GLN A C 1
ATOM 790 O O . GLN A 1 98 ? -7.650 2.691 22.669 1.00 92.12 98 GLN A O 1
ATOM 795 N N . ARG A 1 99 ? -7.637 4.722 21.711 1.00 91.19 99 ARG A N 1
ATOM 796 C CA . ARG A 1 99 ? -9.096 4.878 21.636 1.00 91.19 99 ARG A CA 1
ATOM 797 C C . ARG A 1 99 ? -9.680 4.275 20.360 1.00 91.19 99 ARG A C 1
ATOM 799 O O . ARG A 1 99 ? -10.890 4.063 20.299 1.00 91.19 99 ARG A O 1
ATOM 806 N N . CYS A 1 100 ? -8.850 4.030 19.349 1.00 92.50 100 CYS A N 1
ATOM 807 C CA . CYS A 1 100 ? -9.277 3.418 18.102 1.00 92.50 100 CYS A CA 1
ATOM 808 C C . CYS A 1 100 ? -9.317 1.890 18.213 1.00 92.50 100 CYS A C 1
ATOM 810 O O . CYS A 1 100 ? -8.511 1.281 18.913 1.00 92.50 100 CYS A O 1
ATOM 812 N N . LEU A 1 101 ? -10.224 1.268 17.463 1.00 92.88 101 LEU A N 1
ATOM 813 C CA . LEU A 1 101 ? -10.212 -0.169 17.223 1.00 92.88 101 LEU A CA 1
ATOM 814 C C . LEU A 1 101 ? -9.149 -0.484 16.156 1.00 92.88 101 LEU A C 1
ATOM 816 O O . LEU A 1 101 ? -9.263 0.025 15.038 1.00 92.88 101 LEU A O 1
ATOM 820 N N . PRO A 1 102 ? -8.126 -1.305 16.447 1.00 94.19 102 PRO A N 1
ATOM 821 C CA . PRO A 1 102 ? -7.173 -1.729 15.430 1.00 94.19 102 PRO A CA 1
ATOM 822 C C . PRO A 1 102 ? -7.875 -2.560 14.354 1.00 94.19 102 PRO A C 1
ATOM 824 O O . PRO A 1 102 ? -8.563 -3.530 14.664 1.00 94.19 102 PRO A O 1
ATOM 827 N N . VAL A 1 103 ? -7.679 -2.195 13.089 1.00 96.06 103 VAL A N 1
ATOM 828 C CA . VAL A 1 103 ? -8.168 -2.958 11.937 1.00 96.06 103 VAL A CA 1
ATOM 829 C C . VAL A 1 103 ? -6.945 -3.478 11.177 1.00 96.06 103 VAL A C 1
ATOM 831 O O . VAL A 1 103 ? -6.267 -2.688 10.512 1.00 96.06 103 VAL A O 1
ATOM 834 N N . PRO A 1 104 ? -6.610 -4.776 11.295 1.00 95.12 104 PRO A N 1
ATOM 835 C CA . PRO A 1 104 ? -5.409 -5.323 10.680 1.00 95.12 104 PRO A CA 1
ATOM 836 C C . PRO A 1 104 ? -5.548 -5.304 9.150 1.00 95.12 104 PRO A C 1
ATOM 838 O O . PRO A 1 104 ? -6.499 -5.880 8.611 1.00 95.12 104 PRO A O 1
ATOM 841 N N . PRO A 1 105 ? -4.625 -4.659 8.417 1.00 96.38 105 PRO A N 1
ATOM 842 C CA . PRO A 1 105 ? -4.668 -4.674 6.966 1.00 96.38 105 PRO A CA 1
ATOM 843 C C . PRO A 1 105 ? -4.255 -6.047 6.432 1.00 96.38 105 PRO A C 1
ATOM 845 O O . PRO A 1 105 ? -3.281 -6.650 6.882 1.00 96.38 105 PRO A O 1
ATOM 848 N N . LYS A 1 106 ? -4.966 -6.508 5.404 1.00 96.12 106 LYS A N 1
ATOM 849 C CA . LYS A 1 106 ? -4.558 -7.650 4.579 1.00 96.12 106 LYS A CA 1
ATOM 850 C C . LYS A 1 106 ? -4.057 -7.132 3.228 1.00 96.12 106 LYS A C 1
ATOM 852 O O . LYS A 1 106 ? -4.545 -6.096 2.777 1.00 96.12 106 LYS A O 1
ATOM 857 N N . PRO A 1 107 ? -3.097 -7.793 2.560 1.00 98.12 107 PRO A N 1
ATOM 858 C CA . PRO A 1 107 ? -2.735 -7.437 1.193 1.00 98.12 107 PRO A CA 1
ATOM 859 C C . PRO A 1 107 ? -3.951 -7.526 0.268 1.00 98.12 107 PRO A C 1
ATOM 861 O O . PRO A 1 107 ? -4.678 -8.515 0.298 1.00 98.12 107 PRO A O 1
ATOM 864 N N . ALA A 1 108 ? -4.147 -6.524 -0.587 1.00 98.31 108 ALA A N 1
ATOM 865 C CA . ALA A 1 108 ? -5.226 -6.550 -1.566 1.00 98.31 108 ALA A CA 1
ATOM 866 C C . ALA A 1 108 ? -5.125 -7.785 -2.474 1.00 98.31 108 ALA A C 1
ATOM 868 O O . ALA A 1 108 ? -4.032 -8.141 -2.947 1.00 98.31 108 ALA A O 1
ATOM 869 N N . THR A 1 109 ? -6.271 -8.412 -2.735 1.00 97.31 109 THR A N 1
ATOM 870 C CA . THR A 1 109 ? -6.381 -9.543 -3.661 1.00 97.31 109 THR A CA 1
ATOM 871 C C . THR A 1 109 ? -6.249 -9.070 -5.111 1.00 97.31 109 THR A C 1
ATOM 873 O O . THR A 1 109 ? -6.512 -7.895 -5.410 1.00 97.31 109 THR A O 1
ATOM 876 N N . PRO A 1 110 ? -5.893 -9.958 -6.058 1.00 95.94 110 PRO A N 1
ATOM 877 C CA . PRO A 1 110 ? -5.898 -9.619 -7.477 1.00 95.94 110 PRO A CA 1
ATOM 878 C C . PRO A 1 110 ? -7.241 -9.037 -7.925 1.00 95.94 110 PRO A C 1
ATOM 880 O O . PRO A 1 110 ? -7.255 -8.019 -8.614 1.00 95.94 110 PRO A O 1
ATOM 883 N N . ARG A 1 111 ? -8.369 -9.598 -7.465 1.00 97.06 111 ARG A N 1
ATOM 884 C CA . ARG A 1 111 ? -9.718 -9.089 -7.764 1.00 97.06 111 ARG A CA 1
ATOM 885 C C . ARG A 1 111 ? -9.907 -7.640 -7.304 1.00 97.06 111 ARG A C 1
ATOM 887 O O . ARG A 1 111 ? -10.352 -6.811 -8.095 1.00 97.06 111 ARG A O 1
ATOM 894 N N . GLN A 1 112 ? -9.523 -7.320 -6.066 1.00 97.75 112 GLN A N 1
ATOM 895 C CA . GLN A 1 112 ? -9.611 -5.957 -5.523 1.00 97.75 112 GLN A CA 1
ATOM 896 C C . GLN A 1 112 ? -8.752 -4.970 -6.322 1.00 97.75 112 GLN A C 1
ATOM 898 O O . GLN A 1 112 ? -9.222 -3.895 -6.687 1.00 97.75 112 GLN A O 1
ATOM 903 N N . LEU A 1 113 ? -7.519 -5.345 -6.671 1.00 98.00 113 LEU A N 1
ATOM 904 C CA . LEU A 1 113 ? -6.653 -4.507 -7.509 1.00 98.00 113 LEU A CA 1
ATOM 905 C C . LEU A 1 113 ? -7.228 -4.332 -8.921 1.00 98.00 113 LEU A C 1
ATOM 907 O O . LEU A 1 113 ? -7.170 -3.246 -9.503 1.00 98.00 113 LEU A O 1
ATOM 911 N N . ARG A 1 114 ? -7.797 -5.398 -9.492 1.00 97.12 114 ARG A N 1
ATOM 912 C CA . ARG A 1 114 ? -8.360 -5.387 -10.844 1.00 97.12 114 ARG A CA 1
ATOM 913 C C . ARG A 1 114 ? -9.648 -4.581 -10.975 1.00 97.12 114 ARG A C 1
ATOM 915 O O . ARG A 1 114 ? -9.956 -4.201 -12.103 1.00 97.12 114 ARG A O 1
ATOM 922 N N . ALA A 1 115 ? -10.333 -4.270 -9.874 1.00 97.38 115 ALA A N 1
ATOM 923 C CA . ALA A 1 115 ? -11.496 -3.386 -9.876 1.00 97.38 115 ALA A CA 1
ATOM 924 C C . ALA A 1 115 ? -11.159 -1.970 -10.386 1.00 97.38 115 ALA A C 1
ATOM 926 O O . ALA A 1 115 ? -11.989 -1.343 -11.037 1.00 97.38 115 ALA A O 1
ATOM 927 N N . CYS A 1 116 ? -9.929 -1.494 -10.147 1.00 97.06 116 CYS A N 1
ATOM 928 C CA . CYS A 1 116 ? -9.496 -0.139 -10.516 1.00 97.06 116 CYS A CA 1
ATOM 929 C C . CYS A 1 116 ? -8.326 -0.104 -11.515 1.00 97.06 116 CYS A C 1
ATOM 931 O O . CYS A 1 116 ? -8.078 0.929 -12.136 1.00 97.06 116 CYS A O 1
ATOM 933 N N . HIS A 1 117 ? -7.587 -1.206 -11.682 1.00 97.50 117 HIS A N 1
ATOM 934 C CA . HIS A 1 117 ? -6.362 -1.241 -12.488 1.00 97.50 117 HIS A CA 1
ATOM 935 C C . HIS A 1 117 ? -6.415 -2.282 -13.608 1.00 97.50 117 HIS A C 1
ATOM 937 O O . HIS A 1 117 ? -7.184 -3.242 -13.572 1.00 97.50 117 HIS A O 1
ATOM 943 N N . THR A 1 118 ? -5.556 -2.130 -14.620 1.00 98.19 118 THR A N 1
ATOM 944 C CA . THR A 1 118 ? -5.404 -3.115 -15.704 1.00 98.19 118 THR A CA 1
ATOM 945 C C . THR A 1 118 ? -4.495 -4.281 -15.297 1.00 98.19 118 THR A C 1
ATOM 947 O O . THR A 1 118 ? -3.598 -4.134 -14.466 1.00 98.19 118 THR A O 1
ATOM 950 N N . ARG A 1 119 ? -4.685 -5.446 -15.935 1.00 97.12 119 ARG A N 1
ATOM 951 C CA . ARG A 1 119 ? -3.872 -6.672 -15.747 1.00 97.12 119 ARG A CA 1
ATOM 952 C C . ARG A 1 119 ? -2.393 -6.371 -15.989 1.00 97.12 119 ARG A C 1
ATOM 954 O O . ARG A 1 119 ? -1.538 -6.753 -15.199 1.00 97.12 119 ARG A O 1
ATOM 961 N N . ALA A 1 120 ? -2.114 -5.641 -17.069 1.00 97.00 120 ALA A N 1
ATOM 962 C CA . ALA A 1 120 ? -0.765 -5.255 -17.459 1.00 97.00 120 ALA A CA 1
ATOM 963 C C . ALA A 1 120 ? -0.099 -4.334 -16.425 1.00 97.00 120 ALA A C 1
ATOM 965 O O . ALA A 1 120 ? 1.078 -4.516 -16.130 1.00 97.00 120 ALA A O 1
ATOM 966 N N . HIS A 1 121 ? -0.839 -3.384 -15.842 1.00 96.56 121 HIS A N 1
ATOM 967 C CA . HI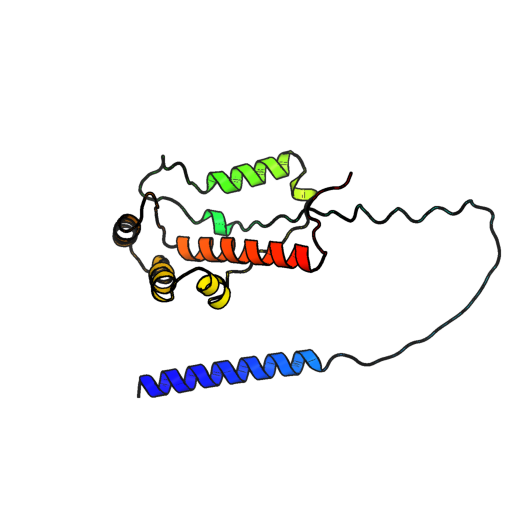S A 1 121 ? -0.293 -2.484 -14.827 1.00 96.56 121 HIS A CA 1
ATOM 968 C C . HIS A 1 121 ? 0.050 -3.221 -13.526 1.00 96.56 121 HIS A C 1
ATOM 970 O O . HIS A 1 121 ? 1.166 -3.082 -13.029 1.00 96.56 121 HIS A O 1
ATOM 976 N N . VAL A 1 122 ? -0.864 -4.062 -13.024 1.00 97.69 122 VAL A N 1
ATOM 977 C CA . VAL A 1 122 ? -0.619 -4.867 -11.813 1.00 97.69 122 VAL A CA 1
ATOM 978 C C . VAL A 1 122 ? 0.587 -5.789 -12.012 1.00 97.69 122 VAL A C 1
ATOM 980 O O . VAL A 1 122 ? 1.475 -5.807 -11.169 1.00 97.69 122 VAL A O 1
ATOM 983 N N . ARG A 1 123 ? 0.679 -6.470 -13.163 1.00 96.75 123 ARG A N 1
ATOM 984 C CA . ARG A 1 123 ? 1.820 -7.335 -13.511 1.00 96.75 123 ARG A CA 1
ATOM 985 C C . ARG A 1 123 ? 3.138 -6.567 -13.640 1.00 96.75 123 ARG A C 1
ATOM 987 O O . ARG A 1 123 ? 4.196 -7.075 -13.291 1.00 96.75 123 ARG A O 1
ATOM 994 N N . ALA A 1 124 ? 3.105 -5.344 -14.167 1.00 95.62 124 ALA A N 1
ATOM 995 C CA . ALA A 1 124 ? 4.309 -4.526 -14.277 1.00 95.62 124 ALA A CA 1
ATOM 996 C C . ALA A 1 124 ? 4.854 -4.139 -12.895 1.00 95.62 124 ALA A C 1
ATOM 998 O O . ALA A 1 124 ? 6.066 -4.182 -12.689 1.00 95.62 124 ALA A O 1
ATOM 999 N N . LEU A 1 125 ? 3.970 -3.785 -11.955 1.00 97.19 125 LEU A N 1
ATOM 1000 C CA . LEU A 1 125 ? 4.364 -3.420 -10.595 1.00 97.19 125 LEU A CA 1
ATOM 1001 C C . LEU A 1 125 ? 4.671 -4.636 -9.714 1.00 97.19 125 LEU A C 1
ATOM 1003 O O . LEU A 1 125 ? 5.548 -4.536 -8.867 1.00 97.19 125 LEU A O 1
ATOM 1007 N N . SER A 1 126 ? 4.048 -5.797 -9.933 1.00 97.38 126 SER A N 1
ATOM 1008 C CA . SER A 1 126 ? 4.346 -7.003 -9.141 1.00 97.38 126 SER A CA 1
ATOM 1009 C C . SER A 1 126 ? 5.791 -7.475 -9.271 1.00 97.38 126 SER A C 1
ATOM 1011 O O . SER A 1 126 ? 6.318 -8.121 -8.372 1.00 97.38 126 SER A O 1
ATOM 1013 N N . ARG A 1 127 ? 6.460 -7.097 -10.363 1.00 97.12 127 ARG A N 1
ATOM 1014 C CA . ARG A 1 127 ? 7.867 -7.404 -10.621 1.00 97.12 127 ARG A CA 1
ATOM 1015 C C . ARG A 1 127 ? 8.846 -6.510 -9.863 1.00 97.12 127 ARG A C 1
ATOM 1017 O O . ARG A 1 127 ? 10.034 -6.817 -9.877 1.00 97.12 127 ARG A O 1
ATOM 1024 N N . THR A 1 128 ? 8.400 -5.427 -9.211 1.00 96.94 128 THR A N 1
ATOM 1025 C CA . THR A 1 128 ? 9.310 -4.479 -8.538 1.00 96.94 128 THR A CA 1
ATOM 1026 C C . THR A 1 128 ? 10.286 -5.122 -7.550 1.00 96.94 128 THR A C 1
ATOM 1028 O O . THR A 1 128 ? 11.432 -4.676 -7.550 1.00 96.94 128 THR A O 1
ATOM 1031 N N . PRO A 1 129 ? 9.934 -6.157 -6.754 1.00 96.56 129 PRO A N 1
ATOM 1032 C CA . PRO A 1 129 ? 10.879 -6.761 -5.811 1.00 96.56 129 PRO A CA 1
ATOM 1033 C C . PRO A 1 129 ? 12.108 -7.392 -6.480 1.00 96.56 129 PRO A C 1
ATOM 1035 O O . PRO A 1 129 ? 13.166 -7.454 -5.864 1.00 96.56 129 PRO A O 1
ATOM 1038 N N . ALA A 1 130 ? 11.979 -7.833 -7.735 1.00 97.25 130 ALA A N 1
ATOM 1039 C CA . ALA A 1 130 ? 13.046 -8.490 -8.488 1.00 97.25 130 ALA A CA 1
ATOM 1040 C C . ALA A 1 130 ? 13.909 -7.517 -9.315 1.00 97.25 130 ALA A C 1
ATOM 1042 O O . ALA A 1 130 ? 14.890 -7.934 -9.927 1.00 97.25 130 ALA A O 1
ATOM 1043 N N . LEU A 1 131 ? 13.545 -6.232 -9.377 1.00 96.81 131 LEU A N 1
ATOM 1044 C CA . LEU A 1 131 ? 14.257 -5.236 -10.177 1.00 96.81 131 LEU A CA 1
ATOM 1045 C C . LEU A 1 131 ? 15.405 -4.601 -9.389 1.00 96.81 131 LEU A C 1
ATOM 1047 O O . LEU A 1 131 ? 15.276 -4.259 -8.213 1.00 96.81 131 LEU A O 1
ATOM 1051 N N . SER A 1 132 ? 16.520 -4.350 -10.071 1.00 96.38 132 SER A N 1
ATOM 1052 C CA . SER A 1 132 ? 17.629 -3.581 -9.508 1.00 96.38 132 SER A CA 1
ATOM 1053 C C . SER A 1 132 ? 17.239 -2.111 -9.268 1.00 96.38 132 SER A C 1
ATOM 1055 O O . SER A 1 132 ? 16.346 -1.580 -9.937 1.00 96.38 132 SER A O 1
ATOM 1057 N N . PRO A 1 133 ? 17.952 -1.370 -8.395 1.00 94.56 133 PRO A N 1
ATOM 1058 C CA . PRO A 1 133 ? 17.688 0.056 -8.170 1.00 94.56 133 PRO A CA 1
ATOM 1059 C C . PRO A 1 133 ? 17.701 0.908 -9.450 1.00 94.56 133 PRO A C 1
ATOM 1061 O O . PRO A 1 133 ? 16.933 1.862 -9.580 1.00 94.56 133 PRO A O 1
ATOM 1064 N N . ARG A 1 134 ? 18.551 0.556 -10.426 1.00 95.06 134 ARG A N 1
ATOM 1065 C CA . ARG A 1 134 ? 18.617 1.247 -11.721 1.00 95.06 134 ARG A CA 1
ATOM 1066 C C . ARG A 1 134 ? 17.364 0.996 -12.559 1.00 95.06 134 ARG A C 1
ATOM 1068 O O . ARG A 1 134 ? 16.839 1.937 -13.152 1.00 95.06 134 ARG A O 1
ATOM 1075 N N . GLU A 1 135 ? 16.891 -0.245 -12.605 1.00 96.38 135 GLU A N 1
ATOM 1076 C CA . GLU A 1 135 ? 15.670 -0.618 -13.328 1.00 96.38 135 GLU A CA 1
ATOM 1077 C C . GLU A 1 135 ? 14.426 -0.021 -12.673 1.00 96.38 135 GLU A C 1
ATOM 1079 O O . GLU A 1 135 ? 13.559 0.486 -13.377 1.00 96.38 135 GLU A O 1
ATOM 1084 N N . LEU A 1 136 ? 14.367 0.006 -11.339 1.00 96.56 136 LEU A N 1
ATOM 1085 C CA . LEU A 1 136 ? 13.290 0.654 -10.589 1.00 96.56 136 LEU A CA 1
ATOM 1086 C C . LEU A 1 136 ? 13.200 2.150 -10.895 1.00 96.56 136 LEU A C 1
ATOM 1088 O O . LEU A 1 136 ? 12.110 2.659 -11.155 1.00 96.56 136 LEU A O 1
ATOM 1092 N N . ARG A 1 137 ? 14.341 2.848 -10.941 1.00 94.62 137 ARG A N 1
ATOM 1093 C CA . ARG A 1 137 ? 14.394 4.261 -11.337 1.00 94.62 137 ARG A CA 1
ATOM 1094 C C . ARG A 1 137 ? 13.968 4.471 -12.791 1.00 94.62 137 ARG A C 1
ATOM 1096 O O . ARG A 1 137 ? 13.248 5.420 -13.085 1.00 94.62 137 ARG A O 1
ATOM 1103 N N . ALA A 1 138 ? 14.389 3.599 -13.706 1.00 94.81 138 ALA A N 1
ATOM 1104 C CA . ALA A 1 138 ? 13.962 3.668 -15.104 1.00 94.81 138 ALA A CA 1
ATOM 1105 C C . ALA A 1 138 ? 12.453 3.397 -15.256 1.00 94.81 138 ALA A C 1
ATOM 1107 O O . ALA A 1 138 ? 11.773 4.065 -16.033 1.00 94.81 138 ALA A O 1
ATOM 1108 N N . LEU A 1 139 ? 11.908 2.453 -14.485 1.00 95.44 139 LEU A N 1
ATOM 1109 C CA . LEU A 1 139 ? 10.478 2.164 -14.442 1.00 95.44 139 LEU A CA 1
ATOM 1110 C C . LEU A 1 139 ? 9.687 3.347 -13.873 1.00 95.44 139 LEU A C 1
ATOM 1112 O O . LEU A 1 139 ? 8.660 3.707 -14.444 1.00 95.44 139 LEU A O 1
ATOM 1116 N N . SER A 1 140 ? 10.164 3.979 -12.796 1.00 94.69 140 SER A N 1
ATOM 1117 C CA . SER A 1 140 ? 9.469 5.107 -12.164 1.00 94.69 140 SER A CA 1
ATOM 1118 C C . SER A 1 140 ? 9.384 6.329 -13.086 1.00 94.69 140 SER A C 1
ATOM 1120 O O . SER A 1 140 ? 8.371 7.018 -13.083 1.00 94.69 140 SER A O 1
ATOM 1122 N N . GLN A 1 141 ? 10.382 6.545 -13.951 1.00 93.81 141 GLN A N 1
ATOM 1123 C CA . GLN A 1 141 ? 10.387 7.612 -14.967 1.00 93.81 141 GLN A CA 1
ATOM 1124 C C . GLN A 1 141 ? 9.286 7.478 -16.029 1.00 93.81 141 GLN A C 1
ATOM 1126 O O . GLN A 1 141 ? 8.997 8.444 -16.731 1.00 93.81 141 GLN A O 1
ATOM 1131 N N . ARG A 1 142 ? 8.655 6.304 -16.162 1.00 94.62 142 ARG A N 1
ATOM 1132 C CA . ARG A 1 142 ? 7.496 6.111 -17.054 1.00 94.62 142 ARG A CA 1
ATOM 1133 C C . ARG A 1 142 ? 6.213 6.734 -16.500 1.00 94.62 142 ARG A C 1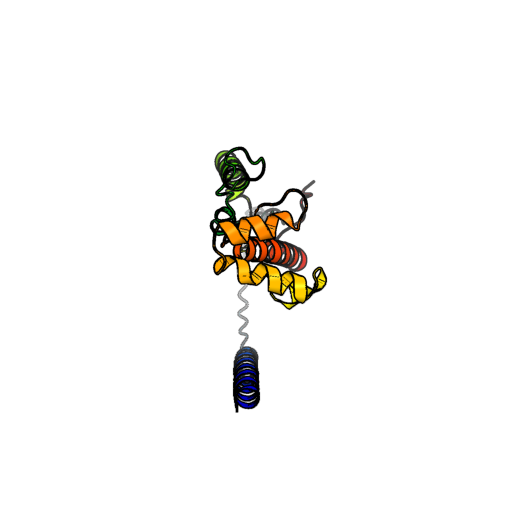
ATOM 1135 O O . ARG A 1 142 ? 5.215 6.796 -17.212 1.00 94.62 142 ARG A O 1
ATOM 1142 N N . TYR A 1 143 ? 6.236 7.164 -15.244 1.00 92.38 143 TYR A N 1
ATOM 1143 C CA . TYR A 1 143 ? 5.121 7.759 -14.525 1.00 92.38 143 TYR A CA 1
ATOM 1144 C C . TYR A 1 143 ? 5.491 9.179 -14.079 1.00 92.38 143 TYR A C 1
ATOM 1146 O O . TYR A 1 143 ? 6.664 9.544 -13.997 1.00 92.38 143 TYR A O 1
ATOM 1154 N N . ASN A 1 144 ? 4.484 10.000 -13.783 1.00 90.31 144 ASN A N 1
ATOM 1155 C CA . ASN A 1 144 ? 4.715 11.376 -13.360 1.00 90.31 144 ASN A CA 1
ATOM 1156 C C . ASN A 1 144 ? 4.918 11.452 -11.840 1.00 90.31 144 ASN A C 1
ATOM 1158 O O . ASN A 1 144 ? 4.021 11.081 -11.091 1.00 90.31 144 ASN A O 1
ATOM 1162 N N . SER A 1 145 ? 6.069 11.975 -11.404 1.00 88.12 145 SER A N 1
ATOM 1163 C CA . SER A 1 145 ? 6.346 12.324 -10.002 1.00 88.12 145 SER A CA 1
ATOM 1164 C C . SER A 1 145 ? 6.194 11.159 -9.005 1.00 88.12 145 SER A C 1
ATOM 1166 O O . SER A 1 145 ? 5.656 11.322 -7.916 1.00 88.12 145 SER A O 1
ATOM 1168 N N . VAL A 1 146 ? 6.694 9.973 -9.364 1.00 92.75 146 VAL A N 1
ATOM 1169 C CA . VAL A 1 146 ? 6.737 8.808 -8.464 1.00 92.75 146 VAL A CA 1
ATOM 1170 C C . VAL A 1 146 ? 8.143 8.225 -8.374 1.00 92.75 146 VAL A C 1
ATOM 1172 O O . VAL A 1 146 ? 8.944 8.318 -9.311 1.00 92.75 146 VAL A O 1
ATOM 1175 N N . TYR A 1 147 ? 8.425 7.565 -7.257 1.00 94.56 147 TYR A N 1
ATOM 1176 C CA . TYR A 1 147 ? 9.589 6.704 -7.093 1.00 94.56 147 TYR A CA 1
ATOM 1177 C C . TYR A 1 147 ? 9.138 5.267 -6.821 1.00 94.56 147 TYR A C 1
ATOM 1179 O O . TYR A 1 147 ? 7.995 5.020 -6.447 1.00 94.56 147 TYR A O 1
ATOM 1187 N N . LEU A 1 148 ? 10.036 4.308 -7.042 1.00 96.00 148 LEU A N 1
ATOM 1188 C CA . LEU A 1 148 ? 9.782 2.893 -6.785 1.00 96.00 148 LEU A CA 1
ATOM 1189 C C . LEU A 1 148 ? 10.992 2.279 -6.075 1.00 96.00 148 LEU A C 1
ATOM 1191 O O . LEU A 1 148 ? 12.124 2.425 -6.523 1.00 96.00 148 LEU A O 1
ATOM 1195 N N . CYS A 1 149 ? 10.745 1.558 -4.991 1.00 95.81 149 CYS A N 1
ATOM 1196 C CA . CYS A 1 149 ? 11.651 0.572 -4.401 1.00 95.81 149 CYS A CA 1
ATOM 1197 C C . CYS A 1 149 ? 11.097 -0.854 -4.581 1.00 95.81 149 CYS A C 1
ATOM 1199 O O . CYS A 1 149 ? 9.950 -1.027 -5.011 1.00 95.81 149 CYS A O 1
ATOM 1201 N N . GLY A 1 150 ? 11.874 -1.874 -4.204 1.00 96.81 150 GLY A N 1
ATOM 1202 C CA . GLY A 1 150 ? 11.446 -3.276 -4.297 1.00 96.81 150 GLY A CA 1
ATOM 1203 C C . GLY A 1 150 ? 10.134 -3.558 -3.557 1.00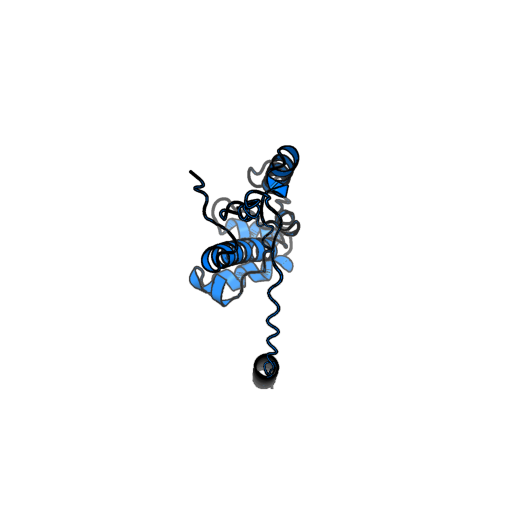 96.81 150 GLY A C 1
ATOM 1204 O O . GLY A 1 150 ? 9.267 -4.258 -4.070 1.00 96.81 150 GLY A O 1
ATOM 1205 N N . GLN A 1 151 ? 9.940 -2.913 -2.408 1.00 97.19 151 GLN A N 1
ATOM 1206 C CA . GLN A 1 151 ? 8.806 -3.096 -1.506 1.00 97.19 151 GLN A CA 1
ATOM 1207 C C . GLN A 1 151 ? 7.552 -2.328 -1.936 1.00 97.19 151 GLN A C 1
ATOM 1209 O O . GLN A 1 151 ? 6.481 -2.565 -1.386 1.00 97.19 151 GLN A O 1
ATOM 1214 N N . SER A 1 152 ? 7.641 -1.450 -2.944 1.00 96.94 152 SER A N 1
ATOM 1215 C CA . SER A 1 152 ? 6.526 -0.574 -3.348 1.00 96.94 152 SER A CA 1
ATOM 1216 C C . SER A 1 152 ? 5.241 -1.342 -3.625 1.00 96.94 152 SER A C 1
ATOM 1218 O O . SER A 1 152 ? 4.177 -0.927 -3.178 1.00 96.94 152 SER A O 1
ATOM 1220 N N . PHE A 1 153 ? 5.329 -2.470 -4.337 1.00 97.75 153 PHE A N 1
ATOM 1221 C CA . PHE A 1 153 ? 4.150 -3.274 -4.644 1.00 97.75 153 PHE A CA 1
ATOM 1222 C C . PHE A 1 153 ? 3.537 -3.904 -3.390 1.00 97.75 153 PHE A C 1
ATOM 1224 O O . PHE A 1 153 ? 2.324 -3.839 -3.204 1.00 97.75 153 PHE A O 1
ATOM 1231 N N . THR A 1 154 ? 4.363 -4.449 -2.496 1.00 97.69 154 THR A N 1
ATOM 1232 C CA . THR A 1 154 ? 3.913 -5.017 -1.218 1.00 97.69 154 THR A CA 1
ATOM 1233 C C . THR A 1 154 ? 3.241 -3.958 -0.344 1.00 97.69 154 THR A C 1
ATOM 1235 O O . THR A 1 154 ? 2.120 -4.170 0.119 1.00 97.69 154 THR A O 1
ATOM 1238 N N . CYS A 1 155 ? 3.868 -2.788 -0.179 1.00 97.88 155 CYS A N 1
ATOM 1239 C CA . CYS A 1 155 ? 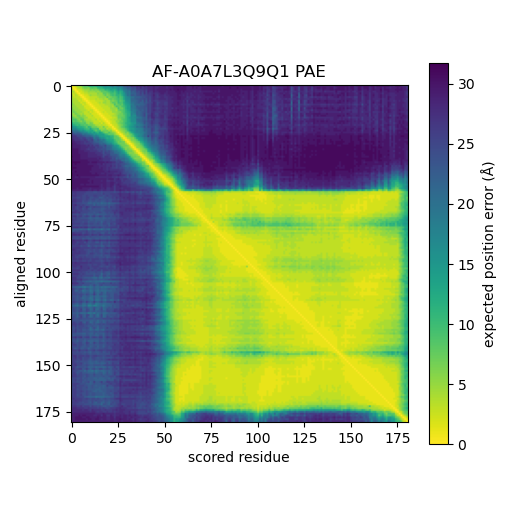3.299 -1.674 0.581 1.00 97.88 155 CYS A CA 1
ATOM 1240 C C . CYS A 1 155 ? 1.984 -1.181 -0.042 1.00 97.88 155 CYS A C 1
ATOM 1242 O O . CYS A 1 155 ? 1.010 -0.967 0.675 1.00 97.88 155 CYS A O 1
ATOM 1244 N N . ALA A 1 156 ? 1.922 -1.055 -1.373 1.00 97.50 156 ALA A N 1
ATOM 1245 C CA . ALA A 1 156 ? 0.712 -0.640 -2.080 1.00 97.50 156 ALA A CA 1
ATOM 1246 C C . ALA A 1 156 ? -0.436 -1.645 -1.901 1.00 97.50 156 ALA A C 1
ATOM 1248 O O . ALA A 1 156 ? -1.577 -1.240 -1.678 1.00 97.50 156 ALA A O 1
ATOM 1249 N N . ARG A 1 157 ? -0.145 -2.953 -1.936 1.00 98.31 157 ARG A N 1
ATOM 1250 C CA . ARG A 1 157 ? -1.140 -3.998 -1.657 1.00 98.31 157 ARG A CA 1
ATOM 1251 C C . ARG A 1 157 ? -1.660 -3.919 -0.230 1.00 98.31 157 ARG A C 1
ATOM 1253 O O . ARG A 1 157 ? -2.869 -4.020 -0.043 1.00 98.31 157 ARG A O 1
ATOM 1260 N N . LEU A 1 158 ? -0.782 -3.739 0.757 1.00 98.31 158 LEU A N 1
ATOM 1261 C CA . LEU A 1 158 ? -1.192 -3.574 2.154 1.00 98.31 158 LEU A CA 1
ATOM 1262 C C . LEU A 1 158 ? -2.046 -2.322 2.344 1.00 98.31 158 LEU A C 1
ATOM 1264 O O . LEU A 1 158 ? -3.062 -2.384 3.027 1.00 98.31 158 LEU A O 1
ATOM 1268 N N . ALA A 1 159 ? -1.674 -1.201 1.725 1.00 97.75 159 ALA A N 1
ATOM 1269 C CA . ALA A 1 159 ? -2.443 0.035 1.812 1.00 97.75 159 ALA A CA 1
ATOM 1270 C C . ALA A 1 159 ? -3.842 -0.122 1.192 1.00 97.75 159 ALA A C 1
ATOM 1272 O O . ALA A 1 159 ? -4.843 0.213 1.825 1.00 97.75 159 ALA A O 1
ATOM 1273 N N . ALA A 1 160 ? -3.925 -0.684 -0.019 1.00 98.25 160 ALA A N 1
ATOM 1274 C CA . ALA A 1 160 ? -5.194 -0.907 -0.706 1.00 98.25 160 ALA A CA 1
ATOM 1275 C C . ALA A 1 160 ? -6.094 -1.897 0.049 1.00 98.25 160 ALA A C 1
ATOM 1277 O O . ALA A 1 160 ? -7.271 -1.620 0.272 1.00 98.25 160 ALA A O 1
ATOM 1278 N N . GLY A 1 161 ? -5.546 -3.030 0.491 1.00 98.31 161 GLY A N 1
ATOM 1279 C CA . GLY A 1 161 ? -6.325 -4.028 1.219 1.00 98.31 161 GLY A CA 1
ATOM 1280 C C . GLY A 1 161 ? -6.659 -3.591 2.648 1.00 98.31 161 GLY A C 1
ATOM 1281 O O . GLY A 1 161 ? -7.728 -3.921 3.151 1.00 98.31 161 GLY A O 1
ATOM 1282 N N . GLY A 1 162 ? -5.829 -2.747 3.266 1.00 97.88 162 GLY A N 1
ATOM 1283 C CA . GLY A 1 162 ? -6.153 -2.039 4.502 1.00 97.88 162 GLY A CA 1
ATOM 1284 C C . GLY A 1 162 ? -7.353 -1.105 4.355 1.00 97.88 162 GLY A C 1
ATOM 1285 O O . GLY A 1 162 ? -8.233 -1.102 5.214 1.00 97.88 162 GLY A O 1
ATOM 1286 N N . ALA A 1 163 ? -7.451 -0.374 3.242 1.00 97.31 163 ALA A N 1
ATOM 1287 C CA . ALA A 1 163 ? -8.635 0.429 2.943 1.00 97.31 163 ALA A CA 1
ATOM 1288 C C . ALA A 1 163 ? -9.886 -0.450 2.754 1.00 97.31 163 ALA A C 1
ATOM 1290 O O . ALA A 1 163 ? -10.943 -0.130 3.295 1.00 97.31 163 ALA A O 1
ATOM 1291 N N . CYS A 1 164 ? -9.769 -1.591 2.063 1.00 97.62 164 CYS A N 1
ATOM 1292 C CA . CYS A 1 164 ? -10.864 -2.561 1.959 1.00 97.62 164 CYS A CA 1
ATOM 1293 C C . CYS A 1 164 ? -11.280 -3.120 3.330 1.00 97.62 164 CYS A C 1
ATOM 1295 O O . CYS A 1 164 ? -12.472 -3.228 3.602 1.00 97.62 164 CYS A O 1
ATOM 1297 N N . ALA A 1 1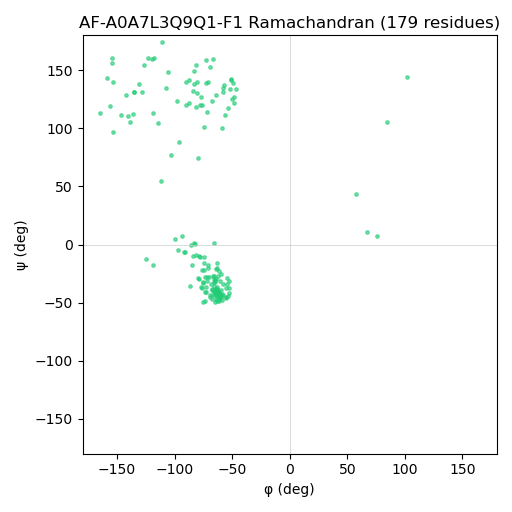65 ? -10.320 -3.438 4.203 1.00 96.69 165 ALA A N 1
ATOM 1298 C CA . ALA A 1 165 ? -10.589 -3.929 5.553 1.00 96.69 165 ALA A CA 1
ATOM 1299 C C . ALA A 1 165 ? -11.300 -2.876 6.416 1.00 96.69 165 ALA A C 1
ATOM 1301 O O . ALA A 1 165 ? -12.252 -3.209 7.117 1.00 96.69 165 ALA A O 1
ATOM 1302 N N . ALA A 1 166 ? -10.903 -1.601 6.321 1.00 95.25 166 ALA A N 1
ATOM 1303 C CA . ALA A 1 166 ? -11.609 -0.503 6.983 1.00 95.25 166 ALA A CA 1
ATOM 1304 C C . ALA A 1 166 ? -13.062 -0.383 6.509 1.00 95.25 166 ALA A C 1
ATOM 1306 O O . ALA A 1 166 ? -13.961 -0.268 7.338 1.00 95.25 166 ALA A O 1
ATOM 1307 N N . VAL A 1 167 ? -13.306 -0.452 5.195 1.00 95.44 167 VAL A N 1
ATOM 1308 C CA . VAL A 1 167 ? -14.673 -0.446 4.651 1.00 95.44 167 VAL A CA 1
ATOM 1309 C C . VAL A 1 167 ? -15.465 -1.646 5.172 1.00 95.44 167 VAL A C 1
ATOM 1311 O O . VAL A 1 167 ? -16.592 -1.471 5.622 1.00 95.44 167 VAL A O 1
ATOM 1314 N N . GLY A 1 168 ? -14.870 -2.841 5.185 1.00 94.69 168 GLY A N 1
ATOM 1315 C CA . GLY A 1 168 ? -15.497 -4.038 5.749 1.00 94.69 168 GLY A CA 1
ATOM 1316 C C . GLY A 1 168 ? -15.868 -3.876 7.226 1.00 94.69 168 GLY A C 1
ATOM 1317 O O . GLY A 1 168 ? -16.984 -4.206 7.606 1.00 94.69 168 GLY A O 1
ATOM 1318 N N . ALA A 1 169 ? -14.979 -3.299 8.039 1.00 93.38 169 ALA A N 1
ATOM 1319 C CA . ALA A 1 169 ? -15.229 -3.045 9.460 1.00 93.38 169 ALA A CA 1
ATOM 1320 C C . ALA A 1 169 ? -16.340 -2.009 9.708 1.00 93.38 169 ALA A C 1
ATOM 1322 O O . ALA A 1 169 ? -17.027 -2.070 10.726 1.00 93.38 169 ALA A O 1
ATOM 1323 N N . VAL A 1 170 ? -16.520 -1.052 8.792 1.00 93.06 170 VAL A N 1
ATOM 1324 C CA . VAL A 1 170 ? -17.642 -0.105 8.843 1.00 93.06 170 VAL A CA 1
ATOM 1325 C C . VAL A 1 170 ? -18.945 -0.796 8.451 1.00 93.06 170 VAL A C 1
ATOM 1327 O O . VAL A 1 170 ? -19.936 -0.690 9.167 1.00 93.06 170 VAL A O 1
ATOM 1330 N N . LEU A 1 171 ? -18.948 -1.532 7.337 1.00 93.00 171 LEU A N 1
ATOM 1331 C CA . LEU A 1 171 ? -20.144 -2.219 6.843 1.00 93.00 171 LEU A CA 1
ATOM 1332 C C . LEU A 1 171 ? -20.621 -3.333 7.787 1.00 93.00 171 LEU A C 1
ATOM 1334 O O . LEU A 1 171 ? -21.823 -3.553 7.892 1.00 93.00 171 LEU A O 1
ATOM 1338 N N . GLY A 1 172 ? -19.705 -3.999 8.492 1.00 91.31 172 GLY A N 1
ATOM 1339 C CA . GLY A 1 172 ? -20.027 -4.995 9.518 1.00 91.31 172 GLY A CA 1
ATOM 1340 C C . GLY A 1 172 ? -20.352 -4.403 10.896 1.00 91.31 172 GLY A C 1
ATOM 1341 O O . GLY A 1 172 ? -20.610 -5.150 11.836 1.00 91.31 172 GLY A O 1
ATOM 1342 N N . GLY A 1 173 ? -20.343 -3.073 11.045 1.00 88.38 173 GLY A N 1
ATOM 1343 C CA . GLY A 1 173 ? -20.723 -2.392 12.285 1.00 88.38 173 GLY A CA 1
ATOM 1344 C C . GLY A 1 173 ? -19.688 -2.450 13.414 1.00 88.38 173 GLY A C 1
ATOM 1345 O O . GLY A 1 173 ? -19.977 -1.987 14.517 1.00 88.38 173 GLY A O 1
ATOM 1346 N N . GLN A 1 174 ? -18.475 -2.968 13.176 1.00 85.50 174 GLN A N 1
ATOM 1347 C CA . GLN A 1 174 ? -17.395 -2.958 14.176 1.00 85.50 174 GLN A CA 1
ATOM 1348 C C . GLN A 1 174 ? -16.840 -1.546 14.430 1.00 85.50 174 GLN A C 1
ATOM 1350 O O . GLN A 1 174 ? -16.318 -1.253 15.510 1.00 85.50 174 GLN A O 1
ATOM 1355 N N . VAL A 1 175 ? -16.921 -0.679 13.419 1.00 86.56 175 VAL A N 1
ATOM 1356 C CA . VAL A 1 175 ? -16.405 0.692 13.422 1.00 86.56 175 VAL A CA 1
ATOM 1357 C C . VAL A 1 175 ? -17.511 1.643 12.975 1.00 86.56 175 VAL A C 1
ATOM 1359 O O . VAL A 1 175 ? -18.136 1.439 11.940 1.00 86.56 175 VAL A O 1
ATOM 1362 N N . GLY A 1 176 ? -17.726 2.719 13.729 1.00 76.56 176 GLY A N 1
ATOM 1363 C CA . GLY A 1 176 ? -18.636 3.792 13.339 1.00 76.56 176 GLY A CA 1
ATOM 1364 C C . GLY A 1 176 ? -17.907 4.873 12.544 1.00 76.56 176 GLY A C 1
ATOM 1365 O O . GLY A 1 176 ? -16.795 5.276 12.894 1.00 76.56 176 GLY A O 1
ATOM 1366 N N . THR A 1 177 ? -18.543 5.397 11.497 1.00 61.88 177 THR A N 1
ATOM 1367 C CA . THR A 1 177 ? -18.145 6.683 10.911 1.00 61.88 177 THR A CA 1
ATOM 1368 C C . THR A 1 177 ? -18.556 7.770 11.896 1.00 61.88 177 THR A C 1
ATOM 1370 O O . THR A 1 177 ? -19.739 7.897 12.196 1.00 61.88 177 THR A O 1
ATOM 1373 N N . GLY A 1 178 ? -17.585 8.469 12.481 1.00 55.97 178 GLY A N 1
ATOM 1374 C CA . GLY A 1 178 ? -17.831 9.385 13.591 1.00 55.97 178 GLY A CA 1
ATOM 1375 C C . GLY A 1 178 ? -18.913 10.425 13.296 1.00 55.97 178 GLY A C 1
ATOM 1376 O O . GLY A 1 178 ? -18.734 11.248 12.413 1.00 55.97 178 GLY A O 1
ATOM 1377 N N . ASP A 1 179 ? -19.985 10.364 14.080 1.00 45.12 179 ASP A N 1
ATOM 1378 C CA . ASP A 1 179 ? -20.670 11.495 14.703 1.00 45.12 179 ASP A CA 1
ATOM 1379 C C . ASP A 1 179 ? -21.344 10.943 15.969 1.00 45.12 179 ASP A C 1
ATOM 1381 O O . ASP A 1 179 ? -22.403 10.321 15.923 1.00 45.12 179 ASP A O 1
ATOM 1385 N N . AL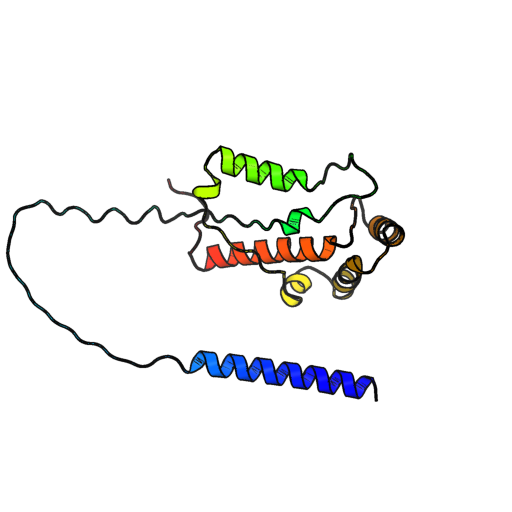A A 1 180 ? -20.669 11.103 17.108 1.00 44.69 180 ALA A N 1
ATOM 1386 C CA . ALA A 1 180 ? -21.311 11.035 18.415 1.00 44.69 180 ALA A CA 1
ATOM 1387 C C . ALA A 1 180 ? -21.604 12.484 18.808 1.00 44.69 180 ALA A C 1
ATOM 1389 O O . ALA A 1 180 ? -20.728 13.167 19.343 1.00 44.69 180 ALA A O 1
ATOM 1390 N N . GLY A 1 181 ? -22.778 12.967 18.395 1.00 35.19 181 GLY A N 1
ATOM 1391 C CA . GLY A 1 181 ? -23.356 14.213 18.901 1.00 35.19 181 GLY A CA 1
ATOM 1392 C C . GLY A 1 181 ? -23.780 14.083 20.355 1.00 35.19 181 GLY A C 1
ATOM 1393 O O . GLY A 1 181 ? -24.086 12.943 20.774 1.00 35.19 181 GLY A O 1
#

InterPro domains:
  IPR023696 Ureohydrolase domain superfamily [SSF52768] (55-177)
  IPR023801 Histone deacetylase domain [PF00850] (77-175)
  IPR037138 Histone deacetylase domain superfamily [G3DSA:3.40.800.20] (53-180)

Nearest PDB structures (foldseek):
  5g0i-assembly1_A  TM=9.752E-01  e=2.218E-11  Danio rerio
  5wgm-assembly3_C  TM=9.847E-01  e=4.234E-11  Danio rerio
  5w5k-assembly3_C  TM=9.819E-01  e=4.516E-11  Danio rerio
  5efn-assembly2_A  TM=9.860E-01  e=6.656E-11  Danio rerio
  6uo4-assembly2_B  TM=9.849E-01  e=2.483E-09  Danio rerio

Solvent-accessible surface area (backbone atoms only — not comparable to full-atom values): 11069 Å² total; per-residue (Å²): 103,77,76,52,52,58,53,50,54,58,50,54,55,54,51,57,57,54,54,60,61,57,65,70,72,74,80,81,86,91,84,89,85,89,83,90,80,90,80,83,88,78,98,64,82,82,76,70,72,78,73,75,72,76,81,59,32,40,68,41,68,71,59,77,65,54,49,55,36,46,61,89,87,49,90,79,50,91,72,48,34,63,64,58,54,52,52,52,50,51,31,48,78,69,53,49,52,80,64,31,43,80,41,78,50,45,65,43,49,72,69,65,51,49,74,83,43,55,74,68,56,55,57,60,43,67,47,32,62,80,45,52,75,68,53,28,51,59,57,22,68,77,49,86,94,54,79,51,36,42,40,34,43,60,22,50,26,31,53,53,16,19,53,52,42,51,51,50,35,40,77,71,62,74,19,30,82,84,77,87,126

Foldseek 3Di:
DVVVVVVVVVVVVVVVVVVVVVVVPPDDDDDDDDDDDDDDDDDDDPPPPPPDPPLAAAEDEDDLLLQVWADPPDPPQPDHSCVVVVVVVVCVVVVNVVSHDYQYFDFADPVLCVVPDDPVVLVVQLCQLVDDLVVQQVVQVVDPRDGGHNSVSVSVRRVSRSVVSSVVCPVVSVHDPDDPD

Sequence (181 aa):
EEEEEEAEEEAEEEEEEAEEEAEAEAGVEEEDEEDEEELEGDGNPPETPPEPPPRSRVGLVYDPRMEEHRNTWDSQHPESPQRLSRVLQRLQELGLAQRCLPVPPKPATPRQLRACHTRAHVRALSRTPALSPRELRALSQRYNSVYLCGQSFTCARLAAGGACAAVGAVLGGQVGTGDAG

Organism: NCBI:txid68486

Radius of gyration: 24.99 Å; Cα contacts (8 Å, |Δi|>4): 167; chains: 1; bounding box: 56×46×70 Å

Mean predicted aligned error: 14.7 Å

pLDDT: mean 80.32, std 21.08, range [31.91, 98.31]

Secondary structure (DSSP, 8-state):
-HHHHHHHHHHHHHHHHHHHHHHHTS---------------------PPPPPPPS-PPEE---GGGGG---SS-TT-S--THHHHHHHHHHHHTT-GGGSEE----PPPHHHHHTTS-HHHHHHHHTGGGS-HHHHHHHHTTSSS----TTHHHHHHHHHHHHHHHHHHHHTTSS--S---